Protein AF-A0A427B1C4-F1 (afdb_monomer_lite)

Organism: Ensete ventricosum (NCBI:txid4639)

pLDDT: mean 81.86, std 13.44, range [38.97, 95.19]

Secondary structure (DSSP, 8-state):
-----PPPPPPPPHHHHHHHHHHHHHSS-----EEEEEES-SSPPPPPTT-----S---SGGGSTT-HHHHTTSTT-SGGG--S--BTTTB-EEEEE-TT--------GGGPPEEEE--SSS-EEEEE--GGGHHHHHHHIIIIISTT-SS-SS----HHHHHHHHHHTT---EEEEE-TT-EEEE---

Radius of gyration: 20.41 Å; chains: 1; bounding box: 46×56×63 Å

InterPro domains:
  IPR003347 JmjC domain [PF02373] (94-144)
  IPR003347 JmjC domain [PS51184] (60-189)
  IPR003347 JmjC domain [SM00558] (60-182)

Foldseek 3Di:
DDDPDDPDPDDDDPVRLVVVLLVQLVDDDDDFDKDWLAFDDPADDDPDPPDDQPPPDDPACSSDCNNQQCVCLDDPHPSVPVPDDDEPRNGDGDMDGDRSDDDADDADVPQDKDKDAAADDAKDKDKAFDPVCVVVLVVLCCCQQVVNDDPDPDHRPRRSVSVVSCVVSVGDIDMDIGGHRDMDMDGHD

Structure (mmCIF, N/CA/C/O backbone):
data_AF-A0A427B1C4-F1
#
_entry.id   AF-A0A427B1C4-F1
#
loop_
_atom_site.group_PDB
_atom_site.id
_atom_site.type_symbol
_atom_site.label_atom_id
_atom_site.label_alt_id
_atom_site.label_comp_id
_atom_site.label_asym_id
_atom_site.label_entity_id
_atom_site.label_seq_id
_atom_site.pdbx_PDB_ins_code
_atom_site.Cartn_x
_atom_site.Cartn_y
_atom_site.Cartn_z
_atom_site.occupancy
_atom_site.B_iso_or_equiv
_atom_site.auth_seq_id
_atom_site.auth_comp_id
_atom_site.auth_asym_id
_atom_site.auth_atom_id
_atom_site.pdbx_PDB_model_num
ATOM 1 N N . LYS A 1 1 ? 14.234 -36.274 40.203 1.00 38.97 1 LYS A N 1
ATOM 2 C CA . LYS A 1 1 ? 13.737 -34.898 39.958 1.00 38.97 1 LYS A CA 1
ATOM 3 C C . LYS A 1 1 ? 13.744 -34.668 38.452 1.00 38.97 1 LYS A C 1
ATOM 5 O O . LYS A 1 1 ? 14.802 -34.398 37.907 1.00 38.97 1 LYS A O 1
ATOM 10 N N . ALA A 1 2 ? 12.612 -34.887 37.785 1.00 40.31 2 ALA A N 1
ATOM 11 C CA . ALA A 1 2 ? 12.455 -34.520 36.382 1.00 40.31 2 ALA A CA 1
ATOM 12 C C . ALA A 1 2 ? 12.174 -33.013 36.333 1.00 40.31 2 ALA A C 1
ATOM 14 O O . ALA A 1 2 ? 11.223 -32.545 36.954 1.00 40.31 2 ALA A O 1
ATOM 15 N N . SER A 1 3 ? 13.062 -32.264 35.688 1.00 46.28 3 SER A N 1
ATOM 16 C CA . SER A 1 3 ? 12.862 -30.849 35.391 1.00 46.28 3 SER A CA 1
ATOM 17 C C . SER A 1 3 ? 11.802 -30.749 34.296 1.00 46.28 3 SER A C 1
ATOM 19 O O . SER A 1 3 ? 12.032 -31.222 33.184 1.00 46.28 3 SER A O 1
ATOM 21 N N . SER A 1 4 ? 10.627 -30.198 34.607 1.00 50.34 4 SER A N 1
ATOM 22 C CA . SER A 1 4 ? 9.656 -29.822 33.583 1.00 50.34 4 SER A CA 1
ATOM 23 C C . SER A 1 4 ? 10.213 -28.610 32.839 1.00 50.34 4 SER A C 1
ATOM 25 O O . SER A 1 4 ? 10.243 -27.506 33.386 1.00 50.34 4 SER A O 1
ATOM 27 N N . ALA A 1 5 ? 10.674 -28.808 31.607 1.00 52.56 5 ALA A N 1
ATOM 28 C CA . ALA A 1 5 ? 10.918 -27.699 30.700 1.00 52.56 5 ALA A CA 1
ATOM 29 C C . ALA A 1 5 ? 9.583 -26.970 30.494 1.00 52.56 5 ALA A C 1
ATOM 31 O O . ALA A 1 5 ? 8.634 -27.552 29.969 1.00 52.56 5 ALA A O 1
ATOM 32 N N . ALA A 1 6 ? 9.486 -25.728 30.973 1.00 54.62 6 ALA A N 1
ATOM 33 C CA . ALA A 1 6 ? 8.361 -24.864 30.658 1.00 54.62 6 ALA A CA 1
ATOM 34 C C . ALA A 1 6 ? 8.306 -24.725 29.132 1.00 54.62 6 ALA A C 1
ATOM 36 O O . ALA A 1 6 ? 9.284 -24.298 28.515 1.00 54.62 6 ALA A O 1
ATOM 37 N N . ALA A 1 7 ? 7.199 -25.152 28.524 1.00 56.41 7 ALA A N 1
ATOM 38 C CA . ALA A 1 7 ? 6.963 -24.934 27.108 1.00 56.41 7 ALA A CA 1
ATOM 39 C C . ALA A 1 7 ? 7.075 -23.428 26.832 1.00 56.41 7 ALA A C 1
ATOM 41 O O . ALA A 1 7 ? 6.490 -22.623 27.561 1.00 56.41 7 ALA A O 1
ATOM 42 N N . ALA A 1 8 ? 7.854 -23.052 25.816 1.00 56.25 8 ALA A N 1
ATOM 43 C CA . ALA A 1 8 ? 7.872 -21.676 25.342 1.00 56.25 8 ALA A CA 1
ATOM 44 C C . ALA A 1 8 ? 6.422 -21.245 25.049 1.00 56.25 8 ALA A C 1
ATOM 46 O O . ALA A 1 8 ? 5.658 -22.058 24.516 1.00 56.25 8 ALA A O 1
ATOM 47 N N . PRO A 1 9 ? 6.012 -20.021 25.425 1.00 60.38 9 PRO A N 1
ATOM 48 C CA . PRO A 1 9 ? 4.659 -19.557 25.154 1.00 60.38 9 PRO A CA 1
ATOM 49 C C . PRO A 1 9 ? 4.380 -19.684 23.654 1.00 60.38 9 PRO A C 1
ATOM 51 O O . PRO A 1 9 ? 5.217 -19.312 22.828 1.00 60.38 9 PRO A O 1
ATOM 54 N N . ALA A 1 10 ? 3.229 -20.264 23.311 1.00 76.69 10 ALA A N 1
ATOM 55 C CA . ALA A 1 10 ? 2.818 -20.410 21.923 1.00 76.69 10 ALA A CA 1
ATOM 56 C C . ALA A 1 10 ? 2.777 -19.027 21.257 1.00 76.69 10 ALA A C 1
ATOM 58 O O . ALA A 1 10 ? 2.277 -18.065 21.843 1.00 76.69 10 ALA A O 1
ATOM 59 N N . ALA A 1 11 ? 3.333 -18.926 20.050 1.00 83.75 11 ALA A N 1
ATOM 60 C CA . ALA A 1 11 ? 3.254 -17.701 19.270 1.00 83.75 11 ALA A CA 1
ATOM 61 C C . ALA A 1 11 ? 1.781 -17.377 18.976 1.00 83.75 11 ALA A C 1
ATOM 63 O O . ALA A 1 11 ? 1.012 -18.270 18.617 1.00 83.75 11 ALA A O 1
ATOM 64 N N . LEU A 1 12 ? 1.402 -16.107 19.136 1.00 90.38 12 LEU A N 1
ATOM 65 C CA . LEU A 1 12 ? 0.047 -15.644 18.844 1.00 90.38 12 LEU A CA 1
ATOM 66 C C . LEU A 1 12 ? -0.267 -15.819 17.355 1.00 90.38 12 LEU A C 1
ATOM 68 O O . LEU A 1 12 ? 0.566 -15.540 16.490 1.00 90.38 12 LEU A O 1
ATOM 72 N N . SER A 1 13 ? -1.489 -16.246 17.058 1.00 92.62 13 SER A N 1
ATOM 73 C CA . SER A 1 13 ? -2.005 -16.319 15.696 1.00 92.62 13 SER A CA 1
ATOM 74 C C . SER A 1 13 ? -2.233 -14.918 15.102 1.00 92.62 13 SER A C 1
ATOM 76 O O . SER A 1 13 ? -2.454 -13.951 15.838 1.00 92.62 13 SER A O 1
ATOM 78 N N . PRO A 1 14 ? -2.258 -14.780 13.763 1.00 90.88 14 PRO A N 1
ATOM 79 C CA . PRO A 1 14 ? -2.530 -13.496 13.112 1.00 90.88 14 PRO A CA 1
ATOM 80 C C . PRO A 1 14 ? -3.861 -12.851 13.531 1.00 90.88 14 PRO A C 1
ATOM 82 O O . PRO A 1 14 ? -3.941 -11.632 13.645 1.00 90.88 14 PRO A O 1
ATOM 85 N N . LEU A 1 15 ? -4.893 -13.663 13.789 1.00 91.56 15 LEU A N 1
ATOM 86 C CA . LEU A 1 15 ? -6.203 -13.183 14.238 1.00 91.56 15 LEU A CA 1
ATOM 87 C C . LEU A 1 15 ? -6.170 -12.694 15.696 1.00 91.56 15 LEU A C 1
ATOM 89 O O . LEU A 1 15 ? -6.825 -11.710 16.039 1.00 91.56 15 LEU A O 1
ATOM 93 N N . GLU A 1 16 ? -5.388 -13.345 16.562 1.00 94.00 16 GLU A N 1
ATOM 94 C CA . GLU A 1 16 ? -5.175 -12.875 17.937 1.00 94.00 16 GLU A CA 1
ATOM 95 C C . GLU A 1 16 ? -4.411 -11.548 17.952 1.00 94.00 16 GLU A C 1
ATOM 97 O O . GLU A 1 16 ? -4.798 -10.634 18.677 1.00 94.00 16 GLU A O 1
ATOM 102 N N . ILE A 1 17 ? -3.381 -11.405 17.112 1.00 93.00 17 ILE A N 1
ATOM 103 C CA . ILE A 1 17 ? -2.625 -10.151 16.969 1.00 93.00 17 ILE A CA 1
ATOM 104 C C . ILE A 1 17 ? -3.530 -9.015 16.478 1.00 93.00 17 ILE A C 1
ATOM 106 O O . ILE A 1 17 ? -3.497 -7.921 17.033 1.00 93.00 17 ILE A O 1
ATOM 110 N N . GLU A 1 18 ? -4.369 -9.267 15.476 1.00 92.00 18 GLU A N 1
ATOM 111 C CA . GLU A 1 18 ? -5.358 -8.304 14.976 1.00 92.00 18 GLU A CA 1
ATOM 112 C C . GLU A 1 18 ? -6.390 -7.922 16.045 1.00 92.00 18 GLU A C 1
ATOM 114 O O . GLU A 1 18 ? -6.725 -6.750 16.202 1.00 92.00 18 GLU A O 1
ATOM 119 N N . THR A 1 19 ? -6.854 -8.892 16.836 1.00 91.31 19 THR A N 1
ATOM 120 C CA . THR A 1 19 ? -7.759 -8.627 17.963 1.00 91.31 19 THR A CA 1
ATOM 121 C C . THR A 1 19 ? -7.091 -7.727 19.003 1.00 91.31 19 THR A C 1
ATOM 123 O O . THR A 1 19 ? -7.726 -6.816 19.534 1.00 91.31 19 THR A O 1
ATOM 126 N N . LEU A 1 20 ? -5.808 -7.958 19.296 1.00 91.75 20 LEU A N 1
ATOM 127 C CA . LEU A 1 20 ? -5.031 -7.101 20.191 1.00 91.75 20 LEU A CA 1
ATOM 128 C C . LEU A 1 20 ? -4.828 -5.703 19.605 1.00 91.75 20 LEU A C 1
ATOM 130 O O . LEU A 1 20 ? -4.950 -4.740 20.353 1.00 91.75 20 LEU A O 1
ATOM 134 N N . PHE A 1 21 ? -4.582 -5.588 18.297 1.00 90.56 21 PHE A N 1
ATOM 135 C CA . PHE A 1 21 ? -4.472 -4.300 17.611 1.00 90.56 21 PHE A CA 1
ATOM 136 C C . PHE A 1 21 ? -5.750 -3.477 17.784 1.00 90.56 21 PHE A C 1
ATOM 138 O O . PHE A 1 21 ? -5.687 -2.361 18.288 1.00 90.56 21 PHE A O 1
ATOM 145 N N . TRP A 1 22 ? -6.917 -4.041 17.455 1.00 88.06 22 TRP A N 1
ATOM 146 C CA . TRP A 1 22 ? -8.184 -3.312 17.555 1.00 88.06 22 TRP A CA 1
ATOM 147 C C . TRP A 1 22 ? -8.547 -2.927 18.990 1.00 88.06 22 TRP A C 1
ATOM 149 O O . TRP A 1 22 ? -9.088 -1.847 19.215 1.00 88.06 22 TRP A O 1
ATOM 159 N N . ARG A 1 23 ? -8.210 -3.773 19.973 1.00 87.81 23 ARG A N 1
ATOM 160 C CA . ARG A 1 23 ? -8.366 -3.434 21.396 1.00 87.81 23 ARG A CA 1
ATOM 161 C C . ARG A 1 23 ? -7.441 -2.293 21.802 1.00 87.81 23 ARG A C 1
ATOM 163 O O . ARG A 1 23 ? -7.908 -1.300 22.343 1.00 87.81 23 ARG A O 1
ATOM 170 N N . ALA A 1 24 ? -6.154 -2.407 21.485 1.00 86.81 24 ALA A N 1
ATOM 171 C CA . ALA A 1 24 ? -5.160 -1.398 21.829 1.00 86.81 24 ALA A CA 1
ATOM 172 C C . ALA A 1 24 ? -5.462 -0.046 21.168 1.00 86.81 24 ALA A C 1
ATOM 174 O O . ALA A 1 24 ? -5.248 0.995 21.779 1.00 86.81 24 ALA A O 1
ATOM 175 N N . ALA A 1 25 ? -5.996 -0.059 19.946 1.00 82.12 25 ALA A N 1
ATOM 176 C CA . ALA A 1 25 ? -6.371 1.146 19.223 1.00 82.12 25 ALA A CA 1
ATOM 177 C C . ALA A 1 25 ? -7.613 1.842 19.827 1.00 82.12 25 ALA A C 1
ATOM 179 O O . ALA A 1 25 ? -7.747 3.058 19.705 1.00 82.12 25 ALA A O 1
ATOM 180 N N . ALA A 1 26 ? -8.505 1.096 20.488 1.00 80.19 26 ALA A N 1
ATOM 181 C CA . ALA A 1 26 ? -9.643 1.645 21.234 1.00 80.19 26 ALA A CA 1
ATOM 182 C C . ALA A 1 26 ? -9.282 2.091 22.668 1.00 80.19 26 ALA A C 1
ATOM 184 O O . ALA A 1 26 ? -9.995 2.905 23.256 1.00 80.19 26 ALA A O 1
ATOM 185 N N . ASP A 1 27 ? -8.199 1.546 23.225 1.00 79.12 27 ASP A N 1
ATOM 186 C CA . ASP A 1 27 ? -7.699 1.841 24.567 1.00 79.12 27 ASP A CA 1
ATOM 187 C C . ASP A 1 27 ? -6.786 3.093 24.584 1.00 79.12 27 ASP A C 1
ATOM 189 O O . ASP A 1 27 ? -6.833 3.962 23.714 1.00 79.12 27 ASP A O 1
ATOM 193 N N . LYS A 1 28 ? -5.975 3.253 25.640 1.00 75.00 28 LYS A N 1
ATOM 194 C CA . LYS A 1 28 ? -5.086 4.411 25.824 1.00 75.00 28 LYS A CA 1
ATOM 195 C C . LYS A 1 28 ? -4.049 4.522 24.694 1.00 75.00 28 LYS A C 1
ATOM 197 O O . LYS A 1 28 ? -3.496 3.500 24.290 1.00 75.00 28 LYS A O 1
ATOM 202 N N . PRO A 1 29 ? -3.687 5.751 24.276 1.00 77.81 29 PRO A N 1
ATOM 203 C CA . PRO A 1 29 ? -2.676 5.953 23.248 1.00 77.81 29 PRO A CA 1
ATOM 204 C C . PRO A 1 29 ? -1.322 5.395 23.692 1.00 77.81 29 PRO A C 1
ATOM 206 O O . PRO A 1 29 ? -0.878 5.612 24.823 1.00 77.81 29 PRO A O 1
ATOM 209 N N . PHE A 1 30 ? -0.661 4.699 22.775 1.00 83.56 30 PHE A N 1
ATOM 210 C CA . PHE A 1 30 ? 0.706 4.217 22.912 1.00 83.56 30 PHE A CA 1
ATOM 211 C C . PHE A 1 30 ? 1.504 4.614 21.669 1.00 83.56 30 PHE A C 1
ATOM 213 O O . PHE A 1 30 ? 0.941 4.799 20.589 1.00 83.56 30 PHE A O 1
ATOM 220 N N . SER A 1 31 ? 2.814 4.779 21.831 1.00 87.75 31 SER A N 1
ATOM 221 C CA . SER A 1 31 ? 3.689 5.191 20.735 1.00 87.75 31 SER A CA 1
ATOM 222 C C . SER A 1 31 ? 4.152 3.986 19.928 1.00 87.75 31 SER A C 1
ATOM 224 O O . SER A 1 31 ? 4.554 2.966 20.490 1.00 87.75 31 SER A O 1
ATOM 226 N N . ILE A 1 32 ? 4.129 4.139 18.610 1.00 91.19 32 ILE A N 1
ATOM 227 C CA . ILE A 1 32 ? 4.647 3.180 17.640 1.00 91.19 32 ILE A CA 1
ATOM 228 C C . ILE A 1 32 ? 5.571 3.944 16.701 1.00 91.19 32 ILE A C 1
ATOM 230 O O . ILE A 1 32 ? 5.274 5.078 16.326 1.00 91.19 32 ILE A O 1
ATOM 234 N N . GLU A 1 33 ? 6.666 3.314 16.298 1.00 93.62 33 GLU A N 1
ATOM 235 C CA . GLU A 1 33 ? 7.545 3.844 15.263 1.00 93.62 33 GLU A CA 1
ATOM 236 C C . GLU A 1 33 ? 7.225 3.180 13.921 1.00 93.62 33 GLU A C 1
ATOM 238 O O . GLU A 1 33 ? 6.975 1.975 13.826 1.00 93.62 33 GLU A O 1
ATOM 243 N N . TYR A 1 34 ? 7.195 3.986 12.868 1.00 94.12 34 TYR A N 1
ATOM 244 C CA . TYR A 1 34 ? 6.937 3.543 11.508 1.00 94.12 34 TYR A CA 1
ATOM 245 C C . TYR A 1 34 ? 7.709 4.447 10.554 1.00 94.12 34 TYR A C 1
ATOM 247 O O . TYR A 1 34 ? 7.638 5.668 10.669 1.00 94.12 34 TYR A O 1
ATOM 255 N N . ALA A 1 35 ? 8.467 3.846 9.639 1.00 94.56 35 ALA A N 1
ATOM 256 C CA . ALA A 1 35 ? 9.161 4.563 8.581 1.00 94.56 35 ALA A CA 1
ATOM 257 C C . ALA A 1 35 ? 8.478 4.254 7.247 1.00 94.56 35 ALA A C 1
ATOM 259 O O . ALA A 1 35 ? 8.567 3.130 6.742 1.00 94.56 35 ALA A O 1
ATOM 260 N N . ASN A 1 36 ? 7.794 5.253 6.697 1.00 93.38 36 ASN A N 1
ATOM 261 C CA . ASN A 1 36 ? 7.129 5.209 5.400 1.00 93.38 36 ASN A CA 1
ATOM 262 C C . ASN A 1 36 ? 7.864 6.034 4.345 1.00 93.38 36 ASN A C 1
ATOM 264 O O . ASN A 1 36 ? 8.660 6.911 4.668 1.00 93.38 36 ASN A O 1
ATOM 268 N N . ASP A 1 37 ? 7.570 5.725 3.081 1.00 92.75 37 ASP A N 1
ATOM 269 C CA . ASP A 1 37 ? 7.972 6.499 1.901 1.00 92.75 37 ASP A CA 1
ATOM 270 C C . ASP A 1 37 ? 9.485 6.717 1.786 1.00 92.75 37 ASP A C 1
ATOM 272 O O . ASP A 1 37 ? 9.974 7.719 1.261 1.00 92.75 37 ASP A O 1
ATOM 276 N N . MET A 1 38 ? 10.257 5.738 2.265 1.00 94.25 38 MET A N 1
ATOM 277 C CA . MET A 1 38 ? 11.708 5.785 2.174 1.00 94.25 38 MET A CA 1
ATOM 278 C C . MET A 1 38 ? 12.123 5.481 0.729 1.00 94.25 38 MET A C 1
ATOM 280 O O . MET A 1 38 ? 11.850 4.378 0.242 1.00 94.25 38 MET A O 1
ATOM 284 N N . PRO A 1 39 ? 12.804 6.401 0.023 1.00 91.19 39 PRO A N 1
ATOM 285 C CA . PRO A 1 39 ? 13.236 6.148 -1.343 1.00 91.19 39 PRO A CA 1
ATOM 286 C C . PRO A 1 39 ? 14.279 5.026 -1.366 1.00 91.19 39 PRO A C 1
ATOM 288 O O . PRO A 1 39 ? 15.237 5.027 -0.590 1.00 91.19 39 PRO A O 1
ATOM 291 N N . GLY A 1 40 ? 14.115 4.068 -2.277 1.00 90.44 40 GLY A N 1
ATOM 292 C CA . GLY A 1 40 ? 15.044 2.951 -2.424 1.00 90.44 40 GLY A CA 1
ATOM 293 C C . GLY A 1 40 ? 14.343 1.629 -2.703 1.00 90.44 40 GLY A C 1
ATOM 294 O O . GLY A 1 40 ? 13.146 1.563 -2.947 1.00 90.44 40 GLY A O 1
ATOM 295 N N . SER A 1 41 ? 15.100 0.534 -2.693 1.00 91.25 41 SER A N 1
ATOM 296 C CA . SER A 1 41 ? 14.531 -0.794 -2.921 1.00 91.25 41 SER A CA 1
ATOM 297 C C . SER A 1 41 ? 15.313 -1.875 -2.196 1.00 91.25 41 SER A C 1
ATOM 299 O O . SER A 1 41 ? 16.542 -1.903 -2.289 1.00 91.25 41 SER A O 1
ATOM 301 N N . GLY A 1 42 ? 14.594 -2.813 -1.576 1.00 89.19 42 GLY A N 1
ATOM 302 C CA . GLY A 1 42 ? 15.160 -4.063 -1.065 1.00 89.19 42 GLY A CA 1
ATOM 303 C C . GLY A 1 42 ? 15.504 -5.079 -2.161 1.00 89.19 42 GLY A C 1
ATOM 304 O O . GLY A 1 42 ? 16.166 -6.075 -1.888 1.00 89.19 42 GLY A O 1
ATOM 305 N N . PHE A 1 43 ? 15.092 -4.842 -3.411 1.00 89.50 43 PHE A N 1
ATOM 306 C CA . PHE A 1 43 ? 15.438 -5.707 -4.537 1.00 89.50 43 PHE A CA 1
ATOM 307 C C . PHE A 1 43 ? 16.837 -5.422 -5.075 1.00 89.50 43 PHE A C 1
ATOM 309 O O . PHE A 1 43 ? 17.299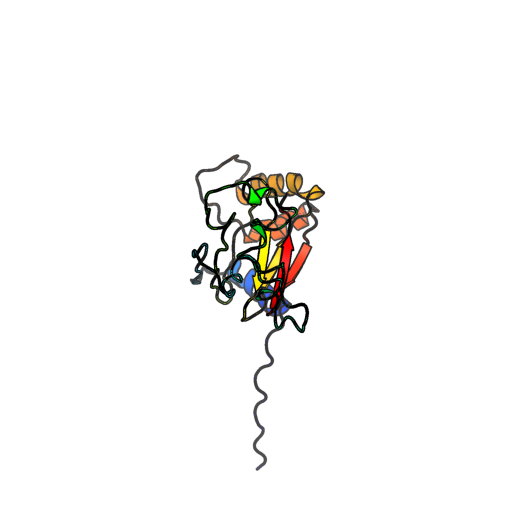 -4.276 -5.069 1.00 89.50 43 PHE A O 1
ATOM 316 N N . ALA A 1 44 ? 17.480 -6.452 -5.626 1.00 86.00 44 ALA A N 1
ATOM 317 C CA . ALA A 1 44 ? 18.718 -6.296 -6.376 1.00 86.00 44 ALA A CA 1
ATOM 318 C C . ALA A 1 44 ? 18.510 -5.391 -7.612 1.00 86.00 44 ALA A C 1
ATOM 320 O O . ALA A 1 44 ? 17.416 -5.390 -8.194 1.00 86.00 44 ALA A O 1
ATOM 321 N N . PRO A 1 45 ? 19.534 -4.619 -8.031 1.00 84.94 45 PRO A N 1
ATOM 322 C CA . PRO A 1 45 ? 19.483 -3.839 -9.263 1.00 84.94 45 PRO A CA 1
ATOM 323 C C . PRO A 1 45 ? 19.147 -4.703 -10.480 1.00 84.94 45 PRO A C 1
ATOM 325 O O . PRO A 1 45 ? 19.539 -5.869 -10.557 1.00 84.94 45 PRO A O 1
ATOM 328 N N . LEU A 1 46 ? 18.449 -4.111 -11.450 1.00 81.50 46 LEU A N 1
ATOM 329 C CA . LEU A 1 46 ? 18.116 -4.808 -12.688 1.00 81.50 46 LEU A CA 1
ATOM 330 C C . LEU A 1 46 ? 19.392 -5.194 -13.457 1.00 81.50 46 LEU A C 1
ATOM 332 O O . LEU A 1 46 ? 20.376 -4.446 -13.434 1.00 81.50 46 LEU A O 1
ATOM 336 N N . PRO A 1 47 ? 19.383 -6.325 -14.185 1.00 73.94 47 PRO A N 1
ATOM 337 C CA . PRO A 1 47 ? 20.462 -6.657 -15.104 1.00 73.94 47 PRO A CA 1
ATOM 338 C C . PRO A 1 47 ? 20.670 -5.538 -16.133 1.00 73.94 47 PRO A C 1
ATOM 340 O O . PRO A 1 47 ? 19.709 -4.928 -16.602 1.00 73.94 47 PRO A O 1
ATOM 343 N N . ALA A 1 48 ? 21.925 -5.302 -16.529 1.00 68.12 48 ALA A N 1
ATOM 344 C CA . ALA A 1 48 ? 22.235 -4.380 -17.619 1.00 68.12 48 ALA A CA 1
ATOM 345 C C . ALA A 1 48 ? 21.443 -4.747 -18.889 1.00 68.12 48 ALA A C 1
ATOM 347 O O . ALA A 1 48 ? 21.252 -5.933 -19.193 1.00 68.12 48 ALA A O 1
ATOM 348 N N . ALA A 1 49 ? 20.992 -3.720 -19.617 1.00 59.78 49 ALA A N 1
ATOM 349 C CA . ALA A 1 49 ? 20.165 -3.861 -20.810 1.00 59.78 49 ALA A CA 1
ATOM 350 C C . ALA A 1 49 ? 20.744 -4.920 -21.768 1.00 59.78 49 ALA A C 1
ATOM 352 O O . ALA A 1 49 ? 21.893 -4.821 -22.194 1.00 59.78 49 ALA A O 1
ATOM 353 N N . GLY A 1 50 ? 19.950 -5.950 -22.079 1.00 54.78 50 GLY A N 1
ATOM 354 C CA . GLY A 1 50 ? 20.330 -7.042 -22.984 1.00 54.78 50 GLY A CA 1
ATOM 355 C C . GLY A 1 50 ? 20.539 -8.407 -22.321 1.00 54.78 50 GLY A C 1
ATOM 356 O O . GLY A 1 50 ? 20.539 -9.415 -23.025 1.00 54.78 50 GLY A O 1
ATOM 357 N N . ARG A 1 51 ? 20.639 -8.496 -20.986 1.00 54.38 51 ARG A N 1
ATOM 358 C CA . ARG A 1 51 ? 20.550 -9.794 -20.296 1.00 54.38 51 ARG A CA 1
ATOM 359 C C . ARG A 1 51 ? 19.086 -10.172 -20.074 1.00 54.38 51 ARG A C 1
ATOM 361 O O . ARG A 1 51 ? 18.391 -9.539 -19.288 1.00 54.38 51 ARG A O 1
ATOM 368 N N . ARG A 1 52 ? 18.621 -11.210 -20.781 1.00 57.09 52 ARG A N 1
ATOM 369 C CA . ARG A 1 52 ? 17.332 -11.867 -20.509 1.00 57.09 52 ARG A CA 1
ATOM 370 C C . ARG A 1 52 ? 17.343 -12.364 -19.059 1.00 57.09 52 ARG A C 1
ATOM 372 O O . ARG A 1 52 ? 18.370 -12.875 -18.607 1.00 57.09 52 ARG A O 1
ATOM 379 N N . TRP A 1 53 ? 16.223 -12.216 -18.349 1.00 58.66 53 TRP A N 1
ATOM 380 C CA . TRP A 1 53 ? 16.010 -12.907 -17.075 1.00 58.66 53 TRP A CA 1
ATOM 381 C C . TRP A 1 53 ? 16.338 -14.390 -17.281 1.00 58.66 53 TRP A C 1
ATOM 383 O O . TRP A 1 53 ? 15.830 -14.999 -18.226 1.00 58.66 53 TRP A O 1
ATOM 393 N N . ARG A 1 54 ? 17.256 -14.947 -16.483 1.00 55.06 54 ARG A N 1
ATOM 394 C CA . ARG A 1 54 ? 17.583 -16.372 -16.593 1.00 55.06 54 ARG A CA 1
ATOM 395 C C . ARG A 1 54 ? 16.339 -17.148 -16.165 1.00 55.06 54 ARG A C 1
ATOM 397 O O . ARG A 1 54 ? 15.917 -17.041 -15.026 1.00 55.06 54 ARG A O 1
ATOM 404 N N . GLU A 1 55 ? 15.739 -17.880 -17.100 1.00 55.09 55 GLU A N 1
ATOM 405 C CA . GLU A 1 55 ? 14.604 -18.785 -16.838 1.00 55.09 55 GLU A CA 1
ATOM 406 C C . GLU A 1 55 ? 15.011 -19.962 -15.936 1.00 55.09 55 GLU A C 1
ATOM 408 O O . GLU A 1 55 ? 14.171 -20.595 -15.302 1.00 55.09 55 GLU A O 1
ATOM 413 N N . GLU A 1 56 ? 16.312 -20.234 -15.849 1.00 53.91 56 GLU A N 1
ATOM 414 C CA . GLU A 1 56 ? 16.905 -21.273 -15.018 1.00 53.91 56 GLU A CA 1
ATOM 415 C C . GLU A 1 56 ? 16.936 -20.817 -13.549 1.00 53.91 56 GLU A C 1
ATOM 417 O O . GLU A 1 56 ? 17.873 -20.158 -13.106 1.00 53.91 56 GLU A O 1
ATOM 422 N N . ALA A 1 57 ? 15.869 -21.186 -12.832 1.00 55.62 57 ALA A N 1
ATOM 423 C CA . ALA A 1 57 ? 15.671 -21.099 -11.383 1.00 55.62 57 ALA A CA 1
ATOM 424 C C . ALA A 1 57 ? 15.794 -19.688 -10.780 1.00 55.62 57 ALA A C 1
ATOM 426 O O . ALA A 1 57 ? 16.774 -19.350 -10.121 1.00 55.62 57 ALA A O 1
ATOM 427 N N . LEU A 1 58 ? 14.736 -18.893 -10.952 1.00 66.94 58 LEU A N 1
ATOM 428 C CA . LEU A 1 58 ? 14.520 -17.658 -10.197 1.00 66.94 58 LEU A CA 1
ATOM 429 C C . LEU A 1 58 ? 14.487 -17.972 -8.696 1.00 66.94 58 LEU A C 1
ATOM 431 O O . LEU A 1 58 ? 13.579 -18.668 -8.242 1.00 66.94 58 LEU A O 1
ATOM 435 N N . ALA A 1 59 ? 15.457 -17.473 -7.929 1.00 68.69 59 ALA A N 1
ATOM 436 C CA . ALA A 1 59 ? 15.519 -17.755 -6.494 1.00 68.69 59 ALA A CA 1
ATOM 437 C C . ALA A 1 59 ? 14.443 -16.995 -5.697 1.00 68.69 59 ALA A C 1
ATOM 439 O O . ALA A 1 59 ? 14.033 -17.440 -4.629 1.00 68.69 59 ALA A O 1
ATOM 440 N N . ASN A 1 60 ? 13.993 -15.843 -6.207 1.00 76.50 60 ASN A N 1
ATOM 441 C CA . ASN A 1 60 ? 12.937 -15.019 -5.619 1.00 76.50 60 ASN A CA 1
ATOM 442 C C . ASN A 1 60 ? 12.299 -14.089 -6.670 1.00 76.50 60 ASN A C 1
ATOM 444 O O . ASN A 1 60 ? 12.775 -13.967 -7.803 1.00 76.50 60 ASN A O 1
ATOM 448 N N . VAL A 1 61 ? 11.234 -13.384 -6.272 1.00 81.94 61 VAL A N 1
ATOM 449 C CA . VAL A 1 61 ? 10.484 -12.424 -7.110 1.00 81.94 61 VAL A CA 1
ATOM 450 C C . VAL A 1 61 ? 11.387 -11.326 -7.694 1.00 81.94 61 VAL A C 1
ATOM 452 O O . VAL A 1 61 ? 11.149 -10.851 -8.807 1.00 81.94 61 VAL A O 1
ATOM 455 N N . GLY A 1 62 ? 12.465 -10.969 -6.995 1.00 81.38 62 GLY A N 1
ATOM 456 C CA . GLY A 1 62 ? 13.448 -9.969 -7.407 1.00 81.38 62 GLY A CA 1
ATOM 457 C C . GLY A 1 62 ? 14.289 -10.334 -8.620 1.00 81.38 62 GLY A C 1
ATOM 458 O O . GLY A 1 62 ? 14.817 -9.446 -9.287 1.00 81.38 62 GLY A O 1
ATOM 459 N N . GLU A 1 63 ? 14.400 -11.615 -8.943 1.00 78.62 63 GLU A N 1
ATOM 460 C CA . GLU A 1 63 ? 15.104 -12.081 -10.139 1.00 78.62 63 GLU A CA 1
ATOM 461 C C . GLU A 1 63 ? 14.160 -12.267 -11.331 1.00 78.62 63 GLU A C 1
ATOM 463 O O . GLU A 1 63 ? 14.566 -12.750 -12.383 1.00 78.62 63 GLU A O 1
ATOM 468 N N . SER A 1 64 ? 12.894 -11.880 -11.185 1.00 81.69 64 SER A N 1
ATOM 469 C CA . SER A 1 64 ? 11.854 -12.073 -12.189 1.00 81.69 64 SER A CA 1
ATOM 470 C C . SER A 1 64 ? 11.410 -10.754 -12.829 1.00 81.69 64 SER A C 1
ATOM 472 O O . SER A 1 64 ? 11.787 -9.661 -12.404 1.00 81.69 64 SER A O 1
ATOM 474 N N . ALA A 1 65 ? 10.505 -10.843 -13.809 1.00 81.94 65 ALA A N 1
ATOM 475 C CA . ALA A 1 65 ? 9.817 -9.676 -14.369 1.00 81.94 65 ALA A CA 1
ATOM 476 C C . ALA A 1 65 ? 9.023 -8.856 -13.325 1.00 81.94 65 ALA A C 1
ATOM 478 O O . ALA A 1 65 ? 8.664 -7.713 -13.603 1.00 81.94 65 ALA A O 1
ATOM 479 N N . TRP A 1 66 ? 8.777 -9.421 -12.139 1.00 85.62 66 TRP A N 1
ATOM 480 C CA . TRP A 1 66 ? 8.119 -8.775 -11.002 1.00 85.62 66 TRP A CA 1
ATOM 481 C C . TRP A 1 66 ? 9.076 -8.013 -10.077 1.00 85.62 66 TRP A C 1
ATOM 483 O O . TRP A 1 66 ? 8.639 -7.495 -9.051 1.00 85.62 66 TRP A O 1
ATOM 493 N N . ASN A 1 67 ? 10.366 -7.891 -10.418 1.00 89.06 67 ASN A N 1
ATOM 494 C CA . ASN A 1 67 ? 11.260 -6.983 -9.704 1.00 89.06 67 ASN A CA 1
ATOM 495 C C . ASN A 1 67 ? 10.684 -5.558 -9.746 1.00 89.06 67 ASN A C 1
ATOM 497 O O . ASN A 1 67 ? 10.536 -4.955 -10.815 1.00 89.06 67 ASN A O 1
ATOM 501 N N . MET A 1 68 ? 10.397 -5.002 -8.570 1.00 89.00 68 MET A N 1
ATOM 502 C CA . MET A 1 68 ? 9.723 -3.709 -8.438 1.00 89.00 68 MET A CA 1
ATOM 503 C C . MET A 1 68 ? 10.507 -2.534 -9.014 1.00 89.00 68 MET A C 1
ATOM 505 O O . MET A 1 68 ? 9.913 -1.525 -9.378 1.00 89.00 68 MET A O 1
ATOM 509 N N . ARG A 1 69 ? 11.829 -2.664 -9.172 1.00 89.12 69 ARG A N 1
ATOM 510 C CA . ARG A 1 69 ? 12.645 -1.652 -9.857 1.00 89.12 69 ARG A CA 1
ATOM 511 C C . ARG A 1 69 ? 12.338 -1.562 -11.354 1.00 89.12 69 ARG A C 1
ATOM 513 O O . ARG A 1 69 ? 12.647 -0.551 -11.970 1.00 89.12 69 ARG A O 1
ATOM 520 N N . GLY A 1 70 ? 11.795 -2.623 -11.956 1.00 87.12 70 GLY A N 1
ATOM 521 C CA . GLY A 1 70 ? 11.562 -2.722 -13.401 1.00 87.12 70 GLY A CA 1
ATOM 522 C C . GLY A 1 70 ? 10.100 -2.848 -13.814 1.00 87.12 70 GLY A C 1
ATOM 523 O O . GLY A 1 70 ? 9.779 -2.565 -14.969 1.00 87.12 70 GLY A O 1
ATOM 524 N N . VAL A 1 71 ? 9.209 -3.244 -12.901 1.00 89.12 71 VAL A N 1
ATOM 525 C CA . VAL A 1 71 ? 7.801 -3.531 -13.222 1.00 89.12 71 VAL A CA 1
ATOM 526 C C . VAL A 1 71 ? 7.067 -2.314 -13.802 1.00 89.12 71 VAL A C 1
ATOM 528 O O . VAL A 1 71 ? 6.331 -2.446 -14.781 1.00 89.12 71 VAL A O 1
ATOM 531 N N . SER A 1 72 ? 7.360 -1.107 -13.305 1.00 89.44 72 SER A N 1
ATOM 532 C CA . SER A 1 72 ? 6.801 0.154 -13.819 1.00 89.44 72 SER A CA 1
ATOM 533 C C . SER A 1 72 ? 7.178 0.406 -15.287 1.00 89.44 72 SER A C 1
ATOM 535 O O . SER A 1 72 ? 6.447 1.072 -16.021 1.00 89.44 72 SER A O 1
ATOM 537 N N . ARG A 1 73 ? 8.289 -0.171 -15.759 1.00 88.88 73 ARG A N 1
ATOM 538 C CA . ARG A 1 73 ? 8.819 -0.038 -17.126 1.00 88.88 73 ARG A CA 1
ATOM 539 C C . ARG A 1 73 ? 8.542 -1.256 -18.005 1.00 88.88 73 ARG A C 1
ATOM 541 O O . ARG A 1 73 ? 8.930 -1.266 -19.175 1.00 88.88 73 ARG A O 1
ATOM 548 N N . ALA A 1 74 ? 7.865 -2.269 -17.471 1.00 87.88 74 ALA A N 1
ATOM 549 C CA . ALA A 1 74 ? 7.591 -3.506 -18.180 1.00 87.88 74 ALA A CA 1
ATOM 550 C C . ALA A 1 74 ? 6.704 -3.291 -19.418 1.00 87.88 74 ALA A C 1
ATOM 552 O O . ALA A 1 74 ? 5.937 -2.326 -19.541 1.00 87.88 74 ALA A O 1
ATOM 553 N N . LYS A 1 75 ? 6.781 -4.244 -20.355 1.00 86.00 75 LYS A N 1
ATOM 554 C CA . LYS A 1 75 ? 5.940 -4.245 -21.552 1.00 86.00 75 LYS A CA 1
ATOM 555 C C . LYS A 1 75 ? 4.477 -4.480 -21.156 1.00 86.00 75 LYS A C 1
ATOM 557 O O . LYS A 1 75 ? 4.053 -5.603 -20.958 1.00 86.00 75 LYS A O 1
ATOM 562 N N . GLY A 1 76 ? 3.718 -3.399 -21.074 1.00 86.62 76 GLY A N 1
ATOM 563 C CA . GLY A 1 76 ? 2.300 -3.355 -20.707 1.00 86.62 76 GLY A CA 1
ATOM 564 C C . GLY A 1 76 ? 1.979 -2.098 -19.899 1.00 86.62 76 GLY A C 1
ATOM 565 O O . GLY A 1 76 ? 0.908 -1.529 -20.052 1.00 86.62 76 GLY A O 1
ATOM 566 N N . SER A 1 77 ? 2.960 -1.590 -19.149 1.00 89.38 77 SER A N 1
ATOM 567 C CA . SER A 1 77 ? 2.811 -0.392 -18.325 1.00 89.38 77 SER A CA 1
ATOM 568 C C . SER A 1 77 ? 2.772 0.891 -19.162 1.00 89.38 77 SER A C 1
ATOM 570 O O . SER A 1 77 ? 3.570 1.058 -20.094 1.00 89.38 77 SER A O 1
ATOM 572 N N . LEU A 1 78 ? 1.868 1.812 -18.818 1.00 91.06 78 LEU A N 1
ATOM 573 C CA . LEU A 1 78 ? 1.839 3.177 -19.363 1.00 91.06 78 LEU A CA 1
ATOM 574 C C . LEU A 1 78 ? 2.974 4.037 -18.792 1.00 91.06 78 LEU A C 1
ATOM 576 O O . LEU A 1 78 ? 3.499 4.909 -19.485 1.00 91.06 78 LEU A O 1
ATOM 580 N N . LEU A 1 79 ? 3.433 3.724 -17.576 1.00 91.88 79 LEU A N 1
ATOM 581 C CA . LEU A 1 79 ? 4.494 4.462 -16.889 1.00 91.88 79 LEU A CA 1
ATOM 582 C C . LEU A 1 79 ? 5.843 4.346 -17.606 1.00 91.88 79 LEU A C 1
ATOM 584 O O . LEU A 1 79 ? 6.717 5.183 -17.409 1.00 91.88 79 LEU A O 1
ATOM 588 N N . ARG A 1 80 ? 6.014 3.372 -18.514 1.00 90.19 80 ARG A N 1
ATOM 589 C CA . ARG A 1 80 ? 7.251 3.221 -19.297 1.00 90.19 80 ARG A CA 1
ATOM 590 C C . ARG A 1 80 ? 7.631 4.484 -20.079 1.00 90.19 80 ARG A C 1
ATOM 592 O O . ARG A 1 80 ? 8.812 4.674 -20.345 1.00 90.19 80 ARG A O 1
ATOM 599 N N . PHE A 1 81 ? 6.653 5.312 -20.453 1.00 91.12 81 PHE A N 1
ATOM 600 C CA . PHE A 1 81 ? 6.864 6.521 -21.254 1.00 91.12 81 PHE A CA 1
ATOM 601 C C . PHE A 1 81 ? 7.227 7.757 -20.415 1.00 91.12 81 PHE A C 1
ATOM 603 O O . PHE A 1 81 ? 7.664 8.760 -20.976 1.00 91.12 81 PHE A O 1
ATOM 610 N N . MET A 1 82 ? 7.094 7.693 -19.087 1.00 90.56 82 MET A N 1
ATOM 611 C CA . MET A 1 82 ? 7.440 8.798 -18.187 1.00 90.56 82 MET A CA 1
ATOM 612 C C . MET A 1 82 ? 8.954 8.871 -18.004 1.00 90.56 82 MET A C 1
ATOM 614 O O . MET A 1 82 ? 9.531 7.994 -17.385 1.00 90.56 82 MET A O 1
ATOM 618 N N . LYS A 1 83 ? 9.649 9.869 -18.541 1.00 87.56 83 LYS A N 1
ATOM 619 C CA . LYS A 1 83 ? 11.128 9.868 -18.508 1.00 87.56 83 LYS A CA 1
ATOM 620 C C . LYS A 1 83 ? 11.718 10.070 -17.111 1.00 87.56 83 LYS A C 1
ATOM 622 O O . LYS A 1 83 ? 12.837 9.639 -16.865 1.00 87.56 83 LYS A O 1
ATOM 627 N N . GLU A 1 84 ? 10.970 10.724 -16.235 1.00 90.06 84 GLU A N 1
ATOM 628 C CA . GLU A 1 84 ? 11.401 11.064 -14.884 1.00 90.06 84 GLU A CA 1
ATOM 629 C C . GLU A 1 84 ? 11.233 9.877 -13.932 1.00 90.06 84 GLU A C 1
ATOM 631 O O . GLU A 1 84 ? 10.321 9.057 -14.088 1.00 90.06 84 GLU A O 1
ATOM 636 N N . GLU A 1 85 ? 12.137 9.785 -12.956 1.00 88.44 85 GLU A N 1
ATOM 637 C CA . GLU A 1 85 ? 11.996 8.876 -11.824 1.00 88.44 85 GLU A CA 1
ATOM 638 C C . GLU A 1 85 ? 11.263 9.589 -10.692 1.00 88.44 85 GLU A C 1
ATOM 640 O O . GLU A 1 85 ? 11.783 10.504 -10.059 1.00 88.44 85 GLU A O 1
ATOM 645 N N . ILE A 1 86 ? 10.041 9.138 -10.452 1.00 91.75 86 ILE A N 1
ATOM 646 C CA . ILE A 1 86 ? 9.181 9.558 -9.351 1.00 91.75 86 ILE A CA 1
ATOM 647 C C . ILE A 1 86 ? 9.152 8.413 -8.324 1.00 91.75 86 ILE A C 1
ATOM 649 O O . ILE A 1 86 ? 8.652 7.331 -8.677 1.00 91.75 86 ILE A O 1
ATOM 653 N N . PRO A 1 87 ? 9.690 8.612 -7.103 1.00 91.25 87 PRO A N 1
ATOM 654 C CA . PRO A 1 87 ? 9.566 7.662 -5.997 1.00 91.25 87 PRO A CA 1
ATOM 655 C C . PRO A 1 87 ? 8.105 7.323 -5.709 1.00 91.25 87 PRO A C 1
ATOM 657 O O . PRO A 1 87 ? 7.242 8.191 -5.761 1.00 91.25 87 PRO A O 1
ATOM 660 N N . GLY A 1 88 ? 7.823 6.047 -5.472 1.00 90.12 88 GLY A N 1
ATOM 661 C CA . GLY A 1 88 ? 6.475 5.520 -5.253 1.00 90.12 88 GLY A CA 1
ATOM 662 C C . GLY A 1 88 ? 5.732 5.152 -6.531 1.00 90.12 88 GLY A C 1
ATOM 663 O O . GLY A 1 88 ? 5.008 4.166 -6.549 1.00 90.12 88 GLY A O 1
ATOM 664 N N . VAL A 1 89 ? 5.967 5.880 -7.625 1.00 91.94 89 VAL A N 1
ATOM 665 C CA . VAL A 1 89 ? 5.243 5.675 -8.892 1.00 91.94 89 VAL A CA 1
ATOM 666 C C . VAL A 1 89 ? 6.065 4.858 -9.887 1.00 91.94 89 VAL A C 1
ATOM 668 O O . VAL A 1 89 ? 5.618 3.851 -10.433 1.00 91.94 89 VAL A O 1
ATOM 671 N N . THR A 1 90 ? 7.291 5.300 -10.163 1.00 91.62 90 THR A N 1
ATOM 672 C CA . THR A 1 90 ? 8.158 4.678 -11.181 1.00 91.62 90 THR A CA 1
ATOM 673 C C . THR A 1 90 ? 9.387 4.009 -10.588 1.00 91.62 90 THR A C 1
ATOM 675 O O . THR A 1 90 ? 9.912 3.081 -11.207 1.00 91.62 90 THR A O 1
ATOM 678 N N . SER A 1 91 ? 9.807 4.438 -9.398 1.00 91.31 91 SER A N 1
ATOM 679 C CA . SER A 1 91 ? 10.811 3.783 -8.568 1.00 91.31 91 SER A CA 1
ATOM 680 C C . SER A 1 91 ? 10.172 3.372 -7.234 1.00 91.31 91 SER A C 1
ATOM 682 O O . SER A 1 91 ? 9.303 4.079 -6.731 1.00 91.31 91 SER A O 1
ATOM 684 N N . PRO A 1 92 ? 10.537 2.212 -6.668 1.00 93.19 92 PRO A N 1
ATOM 685 C CA . PRO A 1 92 ? 9.903 1.707 -5.453 1.00 93.19 92 PRO A CA 1
ATOM 686 C C . PRO A 1 92 ? 10.239 2.551 -4.213 1.00 93.19 92 PRO A C 1
ATOM 688 O O . PRO A 1 92 ? 11.228 3.289 -4.189 1.00 93.19 92 PRO A O 1
ATOM 691 N N . MET A 1 93 ? 9.413 2.388 -3.179 1.00 94.88 93 MET A N 1
ATOM 692 C CA . MET A 1 93 ? 9.649 2.881 -1.820 1.00 94.88 93 MET A CA 1
ATOM 693 C C . MET A 1 93 ? 9.784 1.706 -0.850 1.00 94.88 93 MET A C 1
ATOM 695 O O . MET A 1 93 ? 9.347 0.587 -1.132 1.00 94.88 93 MET A O 1
ATOM 699 N N . VAL A 1 94 ? 10.412 1.958 0.294 1.00 94.94 94 VAL A N 1
ATOM 700 C CA . VAL A 1 94 ? 10.604 0.983 1.368 1.00 94.94 94 VAL A CA 1
ATOM 701 C C . VAL A 1 94 ? 9.829 1.425 2.601 1.00 94.94 94 VAL A C 1
ATOM 703 O O . VAL A 1 94 ? 9.851 2.592 2.985 1.00 94.94 94 VAL A O 1
ATOM 706 N N . TYR A 1 95 ? 9.186 0.452 3.240 1.00 95.00 95 TYR A N 1
ATOM 707 C CA . TYR A 1 95 ? 8.445 0.636 4.479 1.00 95.00 95 TYR A CA 1
ATOM 708 C C . TYR A 1 95 ? 9.053 -0.255 5.556 1.00 95.00 95 TYR A C 1
ATOM 710 O O . TYR A 1 95 ? 9.198 -1.463 5.351 1.00 95.00 95 TYR A O 1
ATOM 718 N N . VAL A 1 96 ? 9.395 0.329 6.704 1.00 95.19 96 VAL A N 1
ATOM 719 C CA . VAL A 1 96 ? 9.898 -0.398 7.876 1.00 95.19 96 VAL A CA 1
ATOM 720 C C . VAL A 1 96 ? 8.930 -0.174 9.024 1.00 95.19 96 VAL A C 1
ATOM 722 O O . VAL A 1 96 ? 8.644 0.958 9.403 1.00 95.19 96 VAL A O 1
ATOM 725 N N . ALA A 1 97 ? 8.402 -1.270 9.553 1.00 94.62 97 ALA A N 1
ATOM 726 C CA . ALA A 1 97 ? 7.306 -1.269 10.507 1.00 94.62 97 ALA A CA 1
ATOM 727 C C . ALA A 1 97 ? 7.607 -2.191 11.688 1.00 94.62 97 ALA A C 1
ATOM 729 O O . ALA A 1 97 ? 8.393 -3.135 11.573 1.00 94.62 97 ALA A O 1
ATOM 730 N N . MET A 1 98 ? 6.930 -1.937 12.803 1.00 94.31 98 MET A N 1
ATOM 731 C CA . MET A 1 98 ? 6.912 -2.803 13.973 1.00 94.31 98 MET A CA 1
ATOM 732 C C . MET A 1 98 ? 5.487 -3.282 14.270 1.00 94.31 98 MET A C 1
ATOM 734 O O . MET A 1 98 ? 4.539 -2.999 13.533 1.00 94.31 98 MET A O 1
ATOM 738 N N . LEU A 1 99 ? 5.327 -4.056 15.344 1.00 93.19 99 LEU A N 1
ATOM 739 C CA . LEU A 1 99 ? 4.011 -4.513 15.777 1.00 93.19 99 LEU A CA 1
ATOM 740 C C . LEU A 1 99 ? 3.086 -3.308 16.016 1.00 93.19 99 LEU A C 1
ATOM 742 O O . LEU A 1 99 ? 3.470 -2.361 16.696 1.00 93.19 99 LEU A O 1
ATOM 746 N N . PHE A 1 100 ? 1.873 -3.383 15.466 1.00 92.62 100 PHE A N 1
ATOM 747 C CA . PHE A 1 100 ? 0.836 -2.345 15.507 1.00 92.62 100 PHE A CA 1
ATOM 748 C C . PHE A 1 100 ? 1.084 -1.089 14.661 1.00 92.62 100 PHE A C 1
ATOM 750 O O . PHE A 1 100 ? 0.212 -0.223 14.631 1.00 92.62 100 PHE A O 1
ATOM 757 N N . SER A 1 101 ? 2.185 -0.995 13.905 1.00 92.75 101 SER A N 1
ATOM 758 C CA . SER A 1 101 ? 2.286 0.028 12.856 1.00 92.75 101 SER A CA 1
ATOM 759 C C . SER A 1 101 ? 1.149 -0.155 11.845 1.00 92.75 101 SER A C 1
ATOM 761 O O . SER A 1 101 ? 0.836 -1.277 11.441 1.00 92.75 101 SER A O 1
ATOM 763 N N . TRP A 1 102 ? 0.548 0.950 11.418 1.00 90.31 102 TRP A N 1
ATOM 764 C CA . TRP A 1 102 ? -0.576 0.967 10.487 1.00 90.31 102 TRP A CA 1
ATOM 765 C C . TRP A 1 102 ? -0.410 2.112 9.487 1.00 90.31 102 TRP A C 1
ATOM 767 O O . TRP A 1 102 ? 0.376 3.034 9.700 1.00 90.31 102 TRP A O 1
ATOM 777 N N . PHE A 1 103 ? -1.150 2.037 8.386 1.00 88.56 103 PHE A N 1
ATOM 778 C CA . PHE A 1 103 ? -1.267 3.105 7.401 1.00 88.56 103 PHE A CA 1
ATOM 779 C C . PHE A 1 103 ? -2.751 3.384 7.167 1.00 88.56 103 PHE A C 1
ATOM 781 O O . PHE A 1 103 ? -3.580 2.473 7.240 1.00 88.56 103 PHE A O 1
ATOM 788 N N . ALA A 1 104 ? -3.089 4.652 6.951 1.00 86.44 104 ALA A N 1
ATOM 789 C CA . ALA A 1 104 ? -4.474 5.075 6.812 1.00 86.44 104 ALA A CA 1
ATOM 790 C C . ALA A 1 104 ? -5.119 4.538 5.531 1.00 86.44 104 ALA A C 1
ATOM 792 O O . ALA A 1 104 ? -4.440 4.173 4.568 1.00 86.44 104 ALA A O 1
ATOM 793 N N . TRP A 1 105 ? -6.452 4.520 5.530 1.00 86.62 105 TRP A N 1
ATOM 794 C CA . TRP A 1 105 ? -7.237 4.303 4.321 1.00 86.62 105 TRP A CA 1
ATOM 795 C C . TRP A 1 105 ? -6.846 5.332 3.264 1.00 86.62 105 TRP A C 1
ATOM 797 O O . TRP A 1 105 ? -6.853 6.530 3.538 1.00 86.62 105 TRP A O 1
ATOM 807 N N . HIS A 1 106 ? -6.497 4.860 2.074 1.00 86.69 106 HIS A N 1
ATOM 808 C CA . HIS A 1 106 ? -6.121 5.707 0.953 1.00 86.69 106 HIS A CA 1
ATOM 809 C C . HIS A 1 106 ? -6.420 5.003 -0.370 1.00 86.69 106 HIS A C 1
ATOM 811 O O . HIS A 1 106 ? -6.625 3.787 -0.428 1.00 86.69 106 HIS A O 1
ATOM 817 N N . VAL A 1 107 ? -6.417 5.802 -1.429 1.00 87.44 107 VAL A N 1
ATOM 818 C CA . VAL A 1 107 ? -6.297 5.349 -2.812 1.00 87.44 107 VAL A CA 1
ATOM 819 C C . VAL A 1 107 ? -4.948 5.812 -3.346 1.00 87.44 107 VAL A C 1
ATOM 821 O O . VAL A 1 107 ? -4.351 6.738 -2.803 1.00 87.44 107 VAL A O 1
ATOM 824 N N . GLU A 1 108 ? -4.456 5.156 -4.387 1.00 89.69 108 GLU A N 1
ATOM 825 C CA . GLU A 1 108 ? -3.187 5.538 -5.008 1.00 89.69 108 GLU A CA 1
ATOM 826 C C . GLU A 1 108 ? -3.407 6.724 -5.940 1.00 89.69 108 GLU A C 1
ATOM 828 O O . GLU A 1 108 ? -4.487 6.891 -6.522 1.00 89.69 108 GLU A O 1
ATOM 833 N N . ASP A 1 109 ? -2.356 7.517 -6.128 1.00 87.69 109 ASP A N 1
ATOM 834 C CA . ASP A 1 109 ? -2.388 8.651 -7.040 1.00 87.69 109 ASP A CA 1
ATOM 835 C C . ASP A 1 109 ? -2.820 8.210 -8.441 1.00 87.69 109 ASP A C 1
ATOM 837 O O . ASP A 1 109 ? -2.317 7.231 -9.003 1.00 87.69 109 ASP A O 1
ATOM 841 N N . HIS A 1 110 ? -3.764 8.955 -9.019 1.00 88.25 110 HIS A N 1
ATOM 842 C CA . HIS A 1 110 ? -4.349 8.664 -10.329 1.00 88.25 110 HIS A CA 1
ATOM 843 C C . HIS A 1 110 ? -4.944 7.248 -10.470 1.00 88.25 110 HIS A C 1
ATOM 845 O O . HIS A 1 110 ? -5.012 6.737 -11.591 1.00 88.25 110 HIS A O 1
ATOM 851 N N . GLU A 1 111 ? -5.360 6.610 -9.367 1.00 85.31 111 GLU A N 1
ATOM 852 C CA . GLU A 1 111 ? -5.958 5.261 -9.366 1.00 85.31 111 GLU A CA 1
ATOM 853 C C . GLU A 1 111 ? -5.037 4.206 -10.013 1.00 85.31 111 GLU A C 1
ATOM 855 O O . GLU A 1 111 ? -5.464 3.248 -10.682 1.00 85.31 111 GLU A O 1
ATOM 860 N N . LEU A 1 112 ? -3.724 4.409 -9.865 1.00 89.62 112 LEU A N 1
ATOM 861 C CA . LEU A 1 112 ? -2.721 3.464 -10.3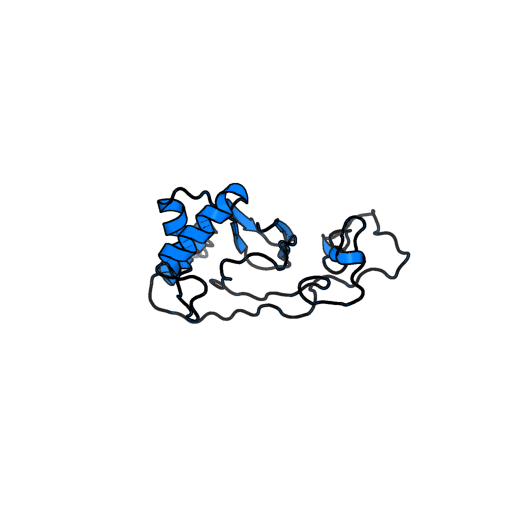32 1.00 89.62 112 LEU A CA 1
ATOM 862 C C . LEU A 1 112 ? -2.779 2.165 -9.523 1.00 89.62 112 LEU A C 1
ATOM 864 O O . LEU A 1 112 ? -3.286 2.098 -8.408 1.00 89.62 112 LEU A O 1
ATOM 868 N N . HIS A 1 113 ? -2.250 1.090 -10.108 1.00 89.75 113 HIS A N 1
ATOM 869 C CA . HIS A 1 113 ? -2.123 -0.167 -9.376 1.00 89.75 113 HIS A CA 1
ATOM 870 C C . HIS A 1 113 ? -0.960 -0.072 -8.392 1.00 89.75 113 HIS A C 1
ATOM 872 O O . HIS A 1 113 ? 0.125 0.373 -8.770 1.00 89.75 113 HIS A O 1
ATOM 878 N N . SER A 1 114 ? -1.169 -0.591 -7.186 1.00 90.62 114 SER A N 1
ATOM 879 C CA . SER A 1 114 ? -0.143 -0.701 -6.155 1.00 90.62 114 SER A CA 1
ATOM 880 C C . SER A 1 114 ? 0.353 -2.134 -6.070 1.00 90.62 114 SER A C 1
ATOM 882 O O . SER A 1 114 ? -0.434 -3.077 -5.941 1.00 90.62 114 SER A O 1
ATOM 884 N N . LEU A 1 115 ? 1.669 -2.312 -6.141 1.00 91.25 115 LEU A N 1
ATOM 885 C CA . LEU A 1 115 ? 2.317 -3.606 -5.975 1.00 91.25 115 LEU A CA 1
ATOM 886 C C . LEU A 1 115 ? 3.198 -3.558 -4.730 1.00 91.25 115 LEU A C 1
ATOM 888 O O . LEU A 1 115 ? 4.131 -2.764 -4.653 1.00 91.25 115 LEU A O 1
ATOM 892 N N . ASN A 1 116 ? 2.929 -4.452 -3.786 1.00 92.81 116 ASN A N 1
ATOM 893 C CA . ASN A 1 116 ? 3.621 -4.565 -2.510 1.00 92.81 116 ASN A CA 1
ATOM 894 C C . ASN A 1 116 ? 4.296 -5.935 -2.380 1.00 92.81 116 ASN A C 1
ATOM 896 O O . ASN A 1 116 ? 3.786 -6.937 -2.874 1.00 92.81 116 ASN A O 1
ATOM 900 N N . TYR A 1 117 ? 5.463 -5.979 -1.738 1.00 92.31 117 TYR A N 1
ATOM 901 C CA . TYR A 1 117 ? 6.211 -7.211 -1.492 1.00 92.31 117 TYR A CA 1
ATOM 902 C C . TYR A 1 117 ? 6.764 -7.181 -0.078 1.00 92.31 117 TYR A C 1
ATOM 904 O O . TYR A 1 117 ? 7.437 -6.223 0.314 1.00 92.31 117 TYR A O 1
ATOM 912 N N . LEU A 1 118 ? 6.476 -8.228 0.689 1.00 93.06 118 LEU A N 1
ATOM 913 C CA . LEU A 1 118 ? 6.976 -8.354 2.049 1.00 93.06 118 LEU A CA 1
ATOM 914 C C . LEU A 1 118 ? 8.314 -9.095 2.028 1.00 93.06 118 LEU A C 1
ATOM 916 O O . LEU A 1 118 ? 8.353 -10.318 2.034 1.00 93.06 118 LEU A O 1
ATOM 920 N N . HIS A 1 119 ? 9.417 -8.341 2.015 1.00 91.12 119 HIS A N 1
ATOM 921 C CA . HIS A 1 119 ? 10.767 -8.913 1.939 1.00 91.12 119 HIS A CA 1
ATOM 922 C C . HIS A 1 119 ? 11.093 -9.889 3.070 1.00 91.12 119 HIS A C 1
ATOM 924 O O . HIS A 1 119 ? 11.743 -10.899 2.838 1.00 91.12 119 HIS A O 1
ATOM 930 N N . MET A 1 120 ? 10.733 -9.535 4.302 1.00 91.12 120 MET A N 1
ATOM 931 C CA . MET A 1 120 ? 11.043 -10.315 5.496 1.00 91.12 120 MET A CA 1
ATOM 932 C C . MET A 1 120 ? 10.249 -9.793 6.691 1.00 91.12 120 MET A C 1
ATOM 934 O O . MET A 1 120 ? 9.817 -8.639 6.704 1.00 91.12 120 MET A O 1
ATOM 938 N N . GLY A 1 121 ? 10.117 -10.630 7.718 1.00 92.19 121 GLY A N 1
ATOM 939 C CA . GLY A 1 121 ? 9.504 -10.270 8.994 1.00 92.19 121 GLY A CA 1
ATOM 940 C C . GLY A 1 121 ? 8.150 -10.934 9.230 1.00 92.19 121 GLY A C 1
ATOM 941 O O . GLY A 1 121 ? 7.818 -11.952 8.623 1.00 92.19 121 GLY A O 1
ATOM 942 N N . ALA A 1 122 ? 7.393 -10.376 10.175 1.00 92.62 122 ALA A N 1
ATOM 943 C CA . ALA A 1 122 ? 6.061 -10.858 10.521 1.00 92.62 122 ALA A CA 1
ATOM 944 C C . ALA A 1 122 ? 5.031 -10.481 9.446 1.00 92.62 122 ALA A C 1
ATOM 946 O O . ALA A 1 122 ? 5.211 -9.513 8.709 1.00 92.62 122 ALA A O 1
ATOM 947 N N . GLY A 1 123 ? 3.940 -11.247 9.379 1.00 91.88 123 GLY A N 1
ATOM 948 C CA . GLY A 1 123 ? 2.891 -11.025 8.391 1.00 91.88 123 GLY A CA 1
ATOM 949 C C . GLY A 1 123 ? 2.202 -9.665 8.527 1.00 91.88 123 GLY A C 1
ATOM 950 O O . GLY A 1 123 ? 2.090 -9.109 9.621 1.00 91.88 123 GLY A O 1
ATOM 951 N N . LYS A 1 124 ? 1.716 -9.151 7.397 1.00 93.19 124 LYS A N 1
ATOM 952 C CA . LYS A 1 124 ? 1.001 -7.876 7.290 1.00 93.19 124 LYS A CA 1
ATOM 953 C C . LYS A 1 124 ? -0.472 -8.125 6.977 1.00 93.19 124 LYS A C 1
ATOM 955 O O . LYS A 1 124 ? -0.789 -8.828 6.016 1.00 93.19 124 LYS A O 1
ATOM 960 N N . THR A 1 125 ? -1.362 -7.526 7.762 1.00 92.50 125 THR A N 1
ATOM 961 C CA . THR A 1 125 ? -2.811 -7.567 7.523 1.00 92.50 125 THR A CA 1
ATOM 962 C C . THR A 1 125 ? -3.231 -6.384 6.658 1.00 92.50 125 THR A C 1
ATOM 964 O O . THR A 1 125 ? -2.884 -5.243 6.952 1.00 92.50 125 THR A O 1
ATOM 967 N N . TRP A 1 126 ? -4.000 -6.668 5.613 1.00 91.81 126 TRP A N 1
ATOM 968 C CA . TRP A 1 126 ? -4.567 -5.701 4.683 1.00 91.81 126 TRP A CA 1
ATOM 969 C C . TRP A 1 126 ? -6.087 -5.730 4.765 1.00 91.81 126 TRP A C 1
ATOM 971 O O . TRP A 1 126 ? -6.684 -6.810 4.817 1.00 91.81 126 TRP A O 1
ATOM 981 N N . TYR A 1 127 ? -6.695 -4.551 4.693 1.00 90.56 127 TYR A N 1
ATOM 982 C CA . TYR A 1 127 ? -8.120 -4.390 4.440 1.00 90.56 127 TYR A CA 1
ATOM 983 C C . TYR A 1 127 ? -8.287 -3.634 3.129 1.00 90.56 127 TYR A C 1
ATOM 985 O O . TYR A 1 127 ? -7.677 -2.586 2.933 1.00 90.56 127 TYR A O 1
ATOM 993 N N . GLY A 1 128 ? -9.086 -4.185 2.227 1.00 90.38 128 GLY A N 1
ATOM 994 C CA . GLY A 1 128 ? -9.402 -3.582 0.941 1.00 90.38 128 GLY A CA 1
ATOM 995 C C . GLY A 1 128 ? -10.902 -3.413 0.776 1.00 90.38 128 GLY A C 1
ATOM 996 O O . GLY A 1 128 ? -11.683 -4.245 1.240 1.00 90.38 128 GLY A O 1
ATOM 997 N N . VAL A 1 129 ? -11.294 -2.351 0.080 1.00 90.31 129 VAL A N 1
ATOM 998 C CA . VAL A 1 129 ? -12.678 -2.116 -0.336 1.00 90.31 129 VAL A CA 1
ATOM 999 C C . VAL A 1 129 ? -12.788 -2.451 -1.825 1.00 90.31 129 VAL A C 1
ATOM 1001 O O . VAL A 1 129 ? -12.010 -1.917 -2.621 1.00 90.31 129 VAL A O 1
ATOM 1004 N N . PRO A 1 130 ? -13.704 -3.345 -2.230 1.00 88.75 130 PRO A N 1
ATOM 1005 C CA . PRO A 1 130 ? -14.013 -3.575 -3.636 1.00 88.75 130 PRO A CA 1
ATOM 1006 C C . PRO A 1 130 ? -14.446 -2.286 -4.350 1.00 88.75 130 PRO A C 1
ATOM 1008 O O . PRO A 1 130 ? -15.085 -1.419 -3.757 1.00 88.75 130 PRO A O 1
ATOM 1011 N N . ARG A 1 131 ? -14.128 -2.163 -5.645 1.00 85.00 131 ARG A N 1
ATOM 1012 C CA . ARG A 1 131 ? -14.419 -0.956 -6.445 1.00 85.00 131 ARG A CA 1
ATOM 1013 C C . ARG A 1 131 ? -15.898 -0.558 -6.405 1.00 85.00 131 ARG A C 1
ATOM 1015 O O . ARG A 1 131 ? -16.215 0.619 -6.289 1.00 85.00 131 ARG A O 1
ATOM 1022 N N . ASP A 1 132 ? -16.791 -1.533 -6.516 1.00 88.25 132 ASP A N 1
ATOM 1023 C CA . ASP A 1 132 ? -18.246 -1.352 -6.487 1.00 88.25 132 ASP A CA 1
ATOM 1024 C C . ASP A 1 132 ? -18.757 -0.789 -5.154 1.00 88.25 132 ASP A C 1
ATOM 1026 O O . ASP A 1 132 ? -19.797 -0.136 -5.129 1.00 88.25 132 ASP A O 1
ATOM 1030 N N . ALA A 1 133 ? -18.003 -0.977 -4.069 1.00 90.06 133 ALA A N 1
ATOM 1031 C CA . ALA A 1 133 ? -18.328 -0.477 -2.740 1.00 90.06 133 ALA A CA 1
ATOM 1032 C C . ALA A 1 133 ? -17.594 0.827 -2.366 1.00 90.06 133 ALA A C 1
ATOM 1034 O O . ALA A 1 133 ? -17.839 1.381 -1.296 1.00 90.06 133 ALA A O 1
ATOM 1035 N N . GLY A 1 134 ? -16.709 1.345 -3.225 1.00 87.56 134 GLY A N 1
ATOM 1036 C CA . GLY A 1 134 ? -15.856 2.485 -2.879 1.00 87.56 134 GLY A CA 1
ATOM 1037 C C . GLY A 1 134 ? -16.602 3.790 -2.637 1.00 87.56 134 GLY A C 1
ATOM 1038 O O . GLY A 1 134 ? -16.360 4.433 -1.624 1.00 87.56 134 GLY A O 1
ATOM 1039 N N . GLN A 1 135 ? -17.569 4.138 -3.493 1.00 88.62 135 GLN A N 1
ATOM 1040 C CA . GLN A 1 135 ? -18.396 5.339 -3.290 1.00 88.62 135 GLN A CA 1
ATOM 1041 C C . GLN A 1 135 ? -19.197 5.270 -1.983 1.00 88.62 135 GLN A C 1
ATOM 1043 O O . GLN A 1 135 ? -19.322 6.262 -1.270 1.00 88.62 135 GLN A O 1
ATOM 1048 N N . ALA A 1 136 ? -19.716 4.088 -1.639 1.00 90.69 136 ALA A N 1
ATOM 1049 C CA . ALA A 1 136 ? -20.397 3.885 -0.364 1.00 90.69 136 ALA A CA 1
ATOM 1050 C C . ALA A 1 136 ? -19.422 4.035 0.817 1.00 90.69 136 ALA A C 1
ATOM 1052 O O . ALA A 1 136 ? -19.779 4.586 1.854 1.00 90.69 136 ALA A O 1
ATOM 1053 N N . PHE A 1 137 ? -18.176 3.584 0.660 1.00 89.38 137 PHE A N 1
ATOM 1054 C CA . PHE A 1 137 ? -17.165 3.696 1.707 1.00 89.38 137 PHE A CA 1
ATOM 1055 C C . PHE A 1 137 ? -16.672 5.132 1.906 1.00 89.38 137 PHE A C 1
ATOM 1057 O O . PHE A 1 137 ? -16.478 5.553 3.044 1.00 89.38 137 PHE A O 1
ATOM 1064 N N . GLU A 1 138 ? -16.539 5.914 0.835 1.00 88.19 138 GLU A N 1
ATOM 1065 C CA . GLU A 1 138 ? -16.270 7.354 0.923 1.00 88.19 138 GLU A CA 1
ATOM 1066 C C . GLU A 1 138 ? -17.364 8.083 1.711 1.00 88.19 138 GLU A C 1
ATOM 1068 O O . GLU A 1 138 ? -17.063 8.945 2.538 1.00 88.19 138 GLU A O 1
ATOM 1073 N N . GLU A 1 139 ? -18.626 7.695 1.525 1.00 87.56 139 GLU A N 1
ATOM 1074 C CA . GLU A 1 139 ? -19.748 8.238 2.292 1.00 87.56 139 GLU A CA 1
ATOM 1075 C C . GLU A 1 139 ? -19.661 7.868 3.781 1.00 87.56 139 GLU A C 1
ATOM 1077 O O . GLU A 1 139 ? -19.848 8.729 4.644 1.00 87.56 139 GLU A O 1
ATOM 1082 N N . VAL A 1 140 ? -19.281 6.627 4.102 1.00 88.38 140 VAL A N 1
ATOM 1083 C CA . VAL A 1 140 ? -19.001 6.210 5.486 1.00 88.38 140 VAL A CA 1
ATOM 1084 C C . VAL A 1 140 ? -17.868 7.035 6.092 1.00 88.38 140 VAL A C 1
ATOM 1086 O O . VAL A 1 140 ? -17.985 7.493 7.229 1.00 88.38 140 VAL A O 1
ATOM 1089 N N . ILE A 1 141 ? -16.789 7.285 5.343 1.00 85.94 141 ILE A N 1
ATOM 1090 C CA . ILE A 1 141 ? -15.690 8.149 5.792 1.00 85.94 141 ILE A CA 1
ATOM 1091 C C . ILE A 1 141 ? -16.191 9.571 6.044 1.00 85.94 141 ILE A C 1
ATOM 1093 O O . ILE A 1 141 ? -15.889 10.153 7.087 1.00 85.94 141 ILE A O 1
ATOM 1097 N N . ARG A 1 142 ? -16.988 10.129 5.132 1.00 85.06 142 ARG A N 1
ATOM 1098 C CA . ARG A 1 142 ? -17.553 11.470 5.281 1.00 85.06 142 ARG A CA 1
ATOM 1099 C C . ARG A 1 142 ? -18.402 11.571 6.546 1.00 85.06 142 ARG A C 1
ATOM 1101 O O . ARG A 1 142 ? -18.201 12.487 7.334 1.00 85.06 142 ARG A O 1
ATOM 1108 N N . VAL A 1 143 ? -19.320 10.631 6.769 1.00 85.25 143 VAL A N 1
ATOM 1109 C CA . VAL A 1 143 ? -20.265 10.661 7.898 1.00 85.25 143 VAL A CA 1
ATOM 1110 C C . VAL A 1 143 ? -19.583 10.330 9.228 1.00 85.25 143 VAL A C 1
ATOM 1112 O O . VAL A 1 143 ? -19.722 11.082 10.191 1.00 85.25 143 VAL A O 1
ATOM 1115 N N . HIS A 1 144 ? -18.837 9.226 9.291 1.00 83.06 144 HIS A N 1
ATOM 1116 C CA . HIS A 1 144 ? -18.284 8.689 10.541 1.00 83.06 144 HIS A CA 1
ATOM 1117 C C . HIS A 1 144 ? -16.863 9.162 10.844 1.00 83.06 144 HIS A C 1
ATOM 1119 O O . HIS A 1 144 ? -16.461 9.174 12.008 1.00 83.06 144 HIS A O 1
ATOM 1125 N N . GLY A 1 145 ? -16.095 9.516 9.814 1.00 78.38 145 GLY A N 1
ATOM 1126 C CA . GLY A 1 145 ? -14.764 10.095 9.961 1.00 78.38 145 GLY A CA 1
ATOM 1127 C C . GLY A 1 145 ? -14.827 11.604 10.151 1.00 78.38 145 GLY A C 1
ATOM 1128 O O . GLY A 1 145 ? -14.340 12.132 11.143 1.00 78.38 145 GLY A O 1
ATOM 1129 N N . TYR A 1 146 ? -15.495 12.286 9.226 1.00 78.81 146 TYR A N 1
ATOM 1130 C CA . TYR A 1 146 ? -15.443 13.743 9.106 1.00 78.81 146 TYR A CA 1
ATOM 1131 C C . TYR A 1 146 ? -16.692 14.477 9.608 1.00 78.81 146 TYR A C 1
ATOM 1133 O O . TYR A 1 146 ? -16.840 15.675 9.378 1.00 78.81 146 TYR A O 1
ATOM 1141 N N . GLY A 1 147 ? -17.618 13.784 10.279 1.00 78.81 147 GLY A N 1
ATOM 1142 C CA . GLY A 1 147 ? -18.835 14.406 10.817 1.00 78.81 147 GLY A CA 1
ATOM 1143 C C . GLY A 1 147 ? -19.759 14.998 9.744 1.00 78.81 147 GLY A C 1
ATOM 1144 O O . GLY A 1 147 ? -20.575 15.868 10.032 1.00 78.81 147 GLY A O 1
ATOM 1145 N N . GLY A 1 148 ? -19.628 14.536 8.502 1.00 74.25 148 GLY A N 1
ATOM 1146 C CA . GLY A 1 148 ? -20.387 14.984 7.342 1.00 74.25 148 GLY A CA 1
ATOM 1147 C C . GLY A 1 148 ? -19.701 16.055 6.488 1.00 74.25 148 GLY A C 1
ATOM 1148 O O . GLY A 1 148 ? -20.245 16.399 5.436 1.00 74.25 148 GLY A O 1
ATOM 1149 N N . GLU A 1 149 ? -18.533 16.562 6.884 1.00 70.88 149 GLU A N 1
ATOM 1150 C CA . GLU A 1 149 ? -17.817 17.610 6.148 1.00 70.88 149 GLU A CA 1
ATOM 1151 C C . GLU A 1 149 ? -16.996 17.058 4.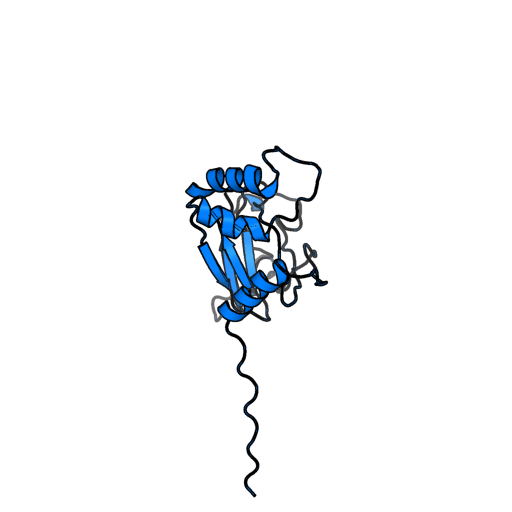971 1.00 70.88 149 GLU A C 1
ATOM 1153 O O . GLU A 1 149 ? -16.478 15.942 5.011 1.00 70.88 149 GLU A O 1
ATOM 1158 N N . VAL A 1 150 ? -16.866 17.857 3.907 1.00 68.94 150 VAL A N 1
ATOM 1159 C CA . VAL A 1 150 ? -16.012 17.548 2.749 1.00 68.94 150 VAL A CA 1
ATOM 1160 C C . VAL A 1 150 ? -14.683 18.279 2.918 1.00 68.94 150 VAL A C 1
ATOM 1162 O O . VAL A 1 150 ? -14.677 19.500 3.055 1.00 68.94 150 VAL A O 1
ATOM 1165 N N . ASN A 1 151 ? -13.568 17.544 2.867 1.00 63.75 151 ASN A N 1
ATOM 1166 C CA . ASN A 1 151 ? -12.204 18.060 3.055 1.00 63.75 151 ASN A CA 1
ATOM 1167 C C . ASN A 1 151 ? -12.002 18.872 4.351 1.00 63.75 151 ASN A C 1
ATOM 1169 O O . ASN A 1 151 ? -11.526 20.011 4.285 1.00 63.75 151 ASN A O 1
ATOM 1173 N N . PRO A 1 152 ? -12.341 18.335 5.536 1.00 63.72 152 PRO A N 1
ATOM 1174 C CA . PRO A 1 152 ? -12.010 19.035 6.767 1.00 63.72 152 PRO A CA 1
ATOM 1175 C C . PRO A 1 152 ? -10.489 19.156 6.897 1.00 63.72 152 PRO A C 1
ATOM 1177 O O . PRO A 1 152 ? -9.738 18.208 6.682 1.00 63.72 152 PRO A O 1
ATOM 1180 N N . LEU A 1 153 ? -10.025 20.342 7.283 1.00 51.06 153 LEU A N 1
ATOM 1181 C CA . LEU A 1 153 ? -8.605 20.630 7.524 1.00 51.06 153 LEU A CA 1
ATOM 1182 C C . LEU A 1 153 ? -8.093 20.032 8.853 1.00 51.06 153 LEU A C 1
ATOM 1184 O O . LEU A 1 153 ? -6.966 20.309 9.256 1.00 51.06 153 LEU A O 1
ATOM 1188 N N . GLY A 1 154 ? -8.929 19.263 9.559 1.00 49.81 154 GLY A N 1
ATOM 1189 C CA . GLY A 1 154 ? -8.620 18.641 10.843 1.00 49.81 154 GLY A CA 1
ATOM 1190 C C . GLY A 1 154 ? -8.389 17.137 10.713 1.00 49.81 154 GLY A C 1
ATOM 1191 O O . GLY A 1 154 ? -9.176 16.430 10.089 1.00 49.81 154 GLY A O 1
ATOM 1192 N N . GLU A 1 155 ? -7.329 16.641 11.350 1.00 50.28 155 GLU A N 1
ATOM 1193 C CA . GLU 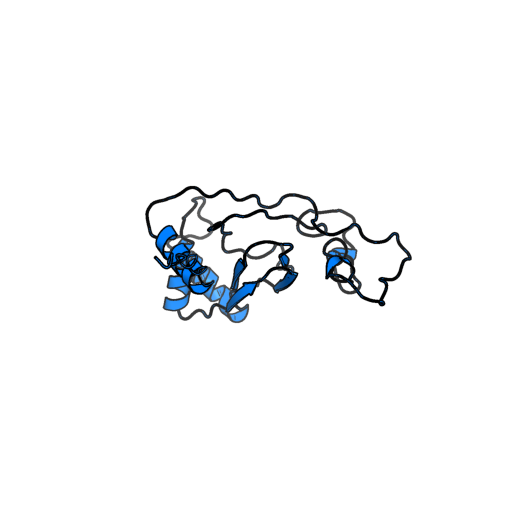A 1 155 ? -7.063 15.211 11.515 1.00 50.28 155 GLU A CA 1
ATOM 1194 C C . GLU A 1 155 ? -8.106 14.585 12.454 1.00 50.28 155 GLU A C 1
ATOM 1196 O O . GLU A 1 155 ? -7.938 14.524 13.672 1.00 50.28 155 GLU A O 1
ATOM 1201 N N . SER A 1 156 ? -9.219 14.103 11.907 1.00 50.56 156 SER A N 1
ATOM 1202 C CA . SER A 1 156 ? -10.108 13.215 12.649 1.00 50.56 156 SER A CA 1
ATOM 1203 C C . SER A 1 156 ? -9.505 11.804 12.649 1.00 50.56 156 SER A C 1
ATOM 1205 O O . SER A 1 156 ? -9.546 11.078 11.652 1.00 50.56 156 SER A O 1
ATOM 1207 N N . SER A 1 157 ? -8.914 11.423 13.783 1.00 52.62 157 SER A N 1
ATOM 1208 C CA . SER A 1 157 ? -8.383 10.090 14.107 1.00 52.62 157 SER A CA 1
ATOM 1209 C C . SER A 1 157 ? -9.505 9.035 14.160 1.00 52.62 157 SER A C 1
ATOM 1211 O O . SER A 1 157 ? -9.856 8.518 15.221 1.00 52.62 157 SER A O 1
ATOM 1213 N N . CYS A 1 158 ? -10.107 8.717 13.014 1.00 57.31 158 CYS A N 1
ATOM 1214 C CA . CYS A 1 158 ? -11.285 7.848 12.937 1.00 57.31 158 CYS A CA 1
ATOM 1215 C C . CYS A 1 158 ? -10.992 6.458 12.365 1.00 57.31 158 CYS A C 1
ATOM 1217 O O . CYS A 1 158 ? -11.927 5.693 12.146 1.00 57.31 158 CYS A O 1
ATOM 1219 N N . PHE A 1 159 ? -9.718 6.097 12.159 1.00 58.06 159 PHE A N 1
ATOM 1220 C CA . PHE A 1 159 ? -9.318 4.814 11.562 1.00 58.06 159 PHE A CA 1
ATOM 1221 C C . PHE A 1 159 ? -10.033 3.603 12.192 1.00 58.06 159 PHE A C 1
ATOM 1223 O O . PHE A 1 159 ? -10.548 2.749 11.470 1.00 58.06 159 PHE A O 1
ATOM 1230 N N . ASN A 1 160 ? -10.155 3.577 13.524 1.00 61.12 160 ASN A N 1
ATOM 1231 C CA . ASN A 1 160 ? -10.791 2.474 14.258 1.00 61.12 160 ASN A CA 1
ATOM 1232 C C . ASN A 1 160 ? -12.306 2.392 14.058 1.00 61.12 160 ASN A C 1
ATOM 1234 O O .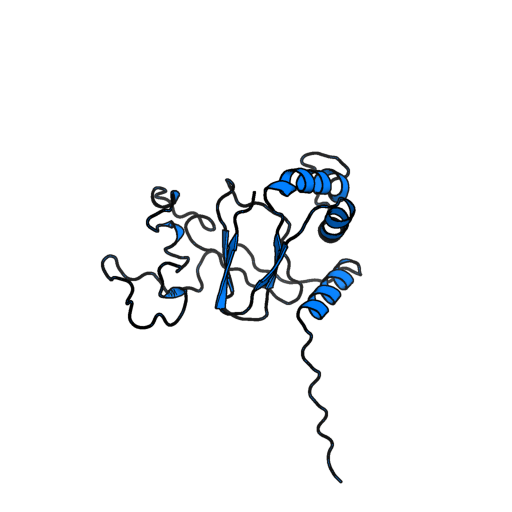 ASN A 1 160 ? -12.886 1.306 14.084 1.00 61.12 160 ASN A O 1
ATOM 1238 N N . THR A 1 161 ? -12.951 3.533 13.832 1.00 69.38 161 THR A N 1
ATOM 1239 C CA . THR A 1 161 ? -14.396 3.602 13.627 1.00 69.38 161 THR A CA 1
ATOM 1240 C C . THR A 1 161 ? -14.770 3.133 12.226 1.00 69.38 161 THR A C 1
ATOM 1242 O O . THR A 1 161 ? -15.823 2.532 12.058 1.00 69.38 161 THR A O 1
ATOM 1245 N N . LEU A 1 162 ? -13.905 3.345 11.227 1.00 80.75 162 LEU A N 1
ATOM 1246 C CA . LEU A 1 162 ? -14.247 3.126 9.818 1.00 80.75 162 LEU A CA 1
ATOM 1247 C C . LEU A 1 162 ? -14.460 1.656 9.451 1.00 80.75 162 LEU A C 1
ATOM 1249 O O . LEU A 1 162 ? -15.375 1.365 8.689 1.00 80.75 162 LEU A O 1
ATOM 1253 N N . VAL A 1 163 ? -13.688 0.718 10.014 1.00 81.94 163 VAL A N 1
ATOM 1254 C CA . VAL A 1 163 ? -13.923 -0.722 9.774 1.00 81.94 163 VAL A CA 1
ATOM 1255 C C . VAL A 1 163 ? -15.277 -1.147 10.337 1.00 81.94 163 VAL A C 1
ATOM 1257 O O . VAL A 1 163 ? -16.063 -1.797 9.653 1.00 81.94 163 VAL A O 1
ATOM 1260 N N . SER A 1 164 ? -15.572 -0.750 11.575 1.00 82.56 164 SER A N 1
ATOM 1261 C CA . SER A 1 164 ? -16.838 -1.100 12.229 1.00 82.56 164 SER A CA 1
ATOM 1262 C C . SER A 1 164 ? -18.033 -0.414 11.558 1.00 82.56 164 SER A C 1
ATOM 1264 O O . SER A 1 164 ? -19.071 -1.043 11.371 1.00 82.56 164 SER A O 1
ATOM 1266 N N . ALA A 1 165 ? -17.876 0.851 11.157 1.00 83.00 165 ALA A N 1
ATOM 1267 C CA . ALA A 1 165 ? -18.895 1.619 10.449 1.00 83.00 165 ALA A CA 1
ATOM 1268 C C . ALA A 1 165 ? -19.170 1.048 9.052 1.00 83.00 165 ALA A C 1
ATOM 1270 O O . ALA A 1 165 ? -20.327 0.908 8.676 1.00 83.00 165 ALA A O 1
ATOM 1271 N N . ALA A 1 166 ? -18.136 0.617 8.323 1.00 84.19 166 ALA A N 1
ATOM 1272 C CA . ALA A 1 166 ? -18.308 -0.064 7.044 1.00 84.19 166 ALA A CA 1
ATOM 1273 C C . ALA A 1 166 ? -19.185 -1.317 7.186 1.00 84.19 166 ALA A C 1
ATOM 1275 O O . ALA A 1 166 ? -20.131 -1.489 6.424 1.00 84.19 166 ALA A O 1
ATOM 1276 N N . PHE A 1 167 ? -18.935 -2.159 8.195 1.00 85.00 167 PHE A N 1
ATOM 1277 C CA . PHE A 1 167 ? -19.787 -3.327 8.439 1.00 85.00 167 PHE A CA 1
ATOM 1278 C C . PHE A 1 167 ? -21.213 -2.953 8.854 1.00 85.00 167 PHE A C 1
ATOM 1280 O O . PHE A 1 167 ? -22.156 -3.605 8.410 1.00 85.00 167 PHE A O 1
ATOM 1287 N N . HIS A 1 168 ? -21.379 -1.917 9.681 1.00 85.31 168 HIS A N 1
ATOM 1288 C CA . HIS A 1 168 ? -22.698 -1.411 10.068 1.00 85.31 168 HIS A CA 1
ATOM 1289 C C . HIS A 1 168 ? -23.512 -0.948 8.848 1.00 85.31 168 HIS A C 1
ATOM 1291 O O . HIS A 1 168 ? -24.702 -1.247 8.747 1.00 85.31 168 HIS A O 1
ATOM 1297 N N . ASP A 1 169 ? -22.850 -0.314 7.882 1.00 86.06 169 ASP A N 1
ATOM 1298 C CA . ASP A 1 169 ? -23.462 0.212 6.661 1.00 86.06 169 ASP A CA 1
ATOM 1299 C C . ASP A 1 169 ? -23.459 -0.809 5.503 1.00 86.06 169 ASP A C 1
ATOM 1301 O O . ASP A 1 169 ? -23.682 -0.462 4.343 1.00 86.06 169 ASP A O 1
ATOM 1305 N N . ASN A 1 170 ? -23.264 -2.100 5.813 1.00 87.50 170 ASN A N 1
ATOM 1306 C CA . ASN A 1 170 ? -23.265 -3.229 4.871 1.00 87.50 170 ASN A CA 1
ATOM 1307 C C . ASN A 1 170 ? -22.233 -3.129 3.732 1.00 87.50 170 ASN A C 1
ATOM 1309 O O . ASN A 1 170 ? -22.426 -3.678 2.644 1.00 87.50 170 ASN A O 1
ATOM 1313 N N . ILE A 1 171 ? 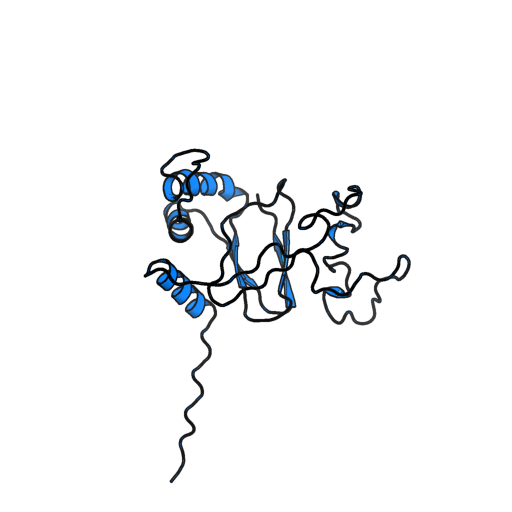-21.105 -2.474 3.986 1.00 88.31 171 ILE A N 1
ATOM 1314 C CA . ILE A 1 171 ? -19.974 -2.411 3.065 1.00 88.31 171 ILE A CA 1
ATOM 1315 C C . ILE A 1 171 ? -19.114 -3.660 3.245 1.00 88.31 171 ILE A C 1
ATOM 1317 O O . ILE A 1 171 ? -18.624 -3.967 4.333 1.00 88.31 171 ILE A O 1
ATOM 1321 N N . SER A 1 172 ? -18.908 -4.386 2.149 1.00 85.81 172 SER A N 1
ATOM 1322 C CA . SER A 1 172 ? -18.037 -5.560 2.144 1.00 85.81 172 SER A CA 1
ATOM 1323 C C . SER A 1 172 ? -16.569 -5.141 2.164 1.00 85.81 172 SER A C 1
ATOM 1325 O O . SER A 1 172 ? -16.118 -4.408 1.287 1.00 85.81 172 SER A O 1
ATOM 1327 N N . LEU A 1 173 ? -15.813 -5.652 3.136 1.00 88.19 173 LEU A N 1
ATOM 1328 C CA . LEU A 1 173 ? -14.360 -5.506 3.211 1.00 88.19 173 LEU A CA 1
ATOM 1329 C C . LEU A 1 173 ? -13.678 -6.833 2.875 1.00 88.19 173 LEU A C 1
ATOM 1331 O O . LEU A 1 173 ? -14.118 -7.904 3.296 1.00 88.19 173 LEU A O 1
ATOM 1335 N N . VAL A 1 174 ? -12.563 -6.760 2.155 1.00 88.81 174 VAL A N 1
ATOM 1336 C CA . VAL A 1 174 ? -11.693 -7.902 1.873 1.00 88.81 174 VAL A CA 1
ATOM 1337 C C . VAL A 1 174 ? -10.506 -7.849 2.825 1.00 88.81 174 VAL A C 1
ATOM 1339 O O . VAL A 1 174 ? -9.769 -6.866 2.843 1.00 88.81 174 VAL A O 1
ATOM 1342 N N . ARG A 1 175 ? -10.302 -8.912 3.607 1.00 89.94 175 ARG A N 1
ATOM 1343 C CA . ARG A 1 175 ? -9.165 -9.050 4.525 1.00 89.94 175 ARG A CA 1
ATOM 1344 C C . ARG A 1 175 ? -8.133 -10.010 3.947 1.00 89.94 175 ARG A C 1
ATOM 1346 O O . ARG A 1 175 ? -8.465 -11.156 3.648 1.00 89.94 175 ARG A O 1
ATOM 1353 N N . ILE A 1 176 ? -6.879 -9.576 3.853 1.00 89.75 176 ILE A N 1
ATOM 1354 C CA . ILE A 1 176 ? -5.774 -10.384 3.319 1.00 89.75 176 ILE A CA 1
ATOM 1355 C C . ILE A 1 176 ? -4.618 -10.378 4.311 1.00 89.75 176 ILE A C 1
ATOM 1357 O O . ILE A 1 176 ? -4.257 -9.339 4.854 1.00 89.75 176 ILE A O 1
ATOM 1361 N N . LEU A 1 177 ? -4.031 -11.549 4.551 1.00 90.25 177 LEU A N 1
ATOM 1362 C CA . LEU A 1 177 ? -2.805 -11.685 5.326 1.00 90.25 177 LEU A CA 1
ATOM 1363 C C . LEU A 1 177 ? -1.662 -12.002 4.363 1.00 90.25 177 LEU A C 1
ATOM 1365 O O . LEU A 1 177 ? -1.676 -13.051 3.728 1.00 90.25 177 LEU A O 1
ATOM 1369 N N . SER A 1 178 ? -0.692 -11.100 4.267 1.00 88.69 178 SER A N 1
ATOM 1370 C CA . SER A 1 178 ? 0.552 -11.327 3.531 1.00 88.69 178 SER A CA 1
ATOM 1371 C C . SER A 1 178 ? 1.602 -11.894 4.478 1.00 88.69 178 SER A C 1
ATOM 1373 O O . SER A 1 178 ? 1.766 -11.398 5.595 1.00 88.69 178 SER A O 1
ATOM 1375 N N . SER A 1 179 ? 2.299 -12.934 4.035 1.00 88.81 179 SER A N 1
ATOM 1376 C CA . SER A 1 179 ? 3.440 -13.534 4.721 1.00 88.81 179 SER A CA 1
ATOM 1377 C C . SER A 1 179 ? 4.760 -13.158 4.039 1.00 88.81 179 SER A C 1
ATOM 1379 O O . SER A 1 179 ? 4.772 -12.490 3.003 1.00 88.81 179 SER A O 1
ATOM 1381 N N . SER A 1 180 ? 5.884 -13.497 4.674 1.00 85.69 180 SER A N 1
ATOM 1382 C CA . SER A 1 180 ? 7.212 -13.222 4.115 1.00 85.69 180 SER A CA 1
ATOM 1383 C C . SER A 1 180 ? 7.345 -13.855 2.731 1.00 85.69 180 SER A C 1
ATOM 1385 O O . SER A 1 180 ? 6.943 -14.998 2.544 1.00 85.69 180 SER A O 1
ATOM 1387 N N . ASP A 1 181 ? 7.939 -13.113 1.800 1.00 82.81 181 ASP A N 1
ATOM 1388 C CA . ASP A 1 181 ? 8.092 -13.459 0.384 1.00 82.81 181 ASP A CA 1
ATOM 1389 C C . ASP A 1 181 ? 6.795 -13.509 -0.446 1.00 82.81 181 ASP A C 1
ATOM 1391 O O . ASP A 1 181 ? 6.822 -13.913 -1.612 1.00 82.81 181 ASP A O 1
ATOM 1395 N N . ASP A 1 182 ? 5.679 -13.000 0.086 1.00 82.44 182 ASP A N 1
ATOM 1396 C CA . ASP A 1 182 ? 4.462 -12.788 -0.698 1.00 82.44 182 ASP A CA 1
ATOM 1397 C C . ASP A 1 182 ? 4.472 -11.435 -1.425 1.00 82.44 182 ASP A C 1
ATOM 1399 O O . ASP A 1 182 ? 4.827 -10.386 -0.872 1.00 82.44 182 ASP A O 1
ATOM 1403 N N . ALA A 1 183 ? 3.988 -11.455 -2.669 1.00 80.38 183 ALA A N 1
ATOM 1404 C CA . ALA A 1 183 ? 3.634 -10.265 -3.432 1.00 80.38 183 ALA A CA 1
ATOM 1405 C C . ALA A 1 183 ? 2.118 -10.032 -3.387 1.00 80.38 183 ALA A C 1
ATOM 1407 O O . ALA A 1 183 ? 1.327 -10.950 -3.602 1.00 80.38 183 ALA A O 1
ATOM 1408 N N . PHE A 1 184 ? 1.713 -8.783 -3.173 1.00 80.88 184 PHE A N 1
ATOM 1409 C CA . PHE A 1 184 ? 0.323 -8.350 -3.161 1.00 80.88 184 PHE A CA 1
ATOM 1410 C C . PHE A 1 184 ? 0.115 -7.225 -4.180 1.00 80.88 184 PHE A C 1
ATOM 1412 O O . PHE A 1 184 ? 0.711 -6.156 -4.069 1.00 80.88 184 PHE A O 1
ATOM 1419 N N . LEU A 1 185 ? -0.718 -7.480 -5.191 1.00 80.56 185 LEU A N 1
ATOM 1420 C CA . LEU A 1 185 ? -1.140 -6.497 -6.188 1.00 80.56 185 LEU A CA 1
ATOM 1421 C C . LEU A 1 185 ? -2.588 -6.114 -5.906 1.00 80.56 185 LEU A C 1
ATOM 1423 O O . LEU A 1 185 ? -3.461 -6.983 -5.913 1.00 80.56 185 LEU A O 1
ATOM 1427 N N . TYR A 1 186 ? -2.850 -4.826 -5.728 1.00 79.19 186 TYR A N 1
ATOM 1428 C CA . TYR A 1 186 ? -4.210 -4.310 -5.663 1.00 79.19 186 TYR A CA 1
ATOM 1429 C C . TYR A 1 186 ? -4.377 -3.097 -6.569 1.00 79.19 186 TYR A C 1
ATOM 1431 O O . TYR A 1 186 ? -3.428 -2.378 -6.883 1.00 79.19 186 TYR A O 1
ATOM 1439 N N . LYS A 1 187 ? -5.614 -2.894 -7.018 1.00 73.31 187 LYS A N 1
ATOM 1440 C CA . LYS A 1 187 ? -6.028 -1.675 -7.699 1.00 73.31 187 LYS A CA 1
ATOM 1441 C C . LYS A 1 187 ? -7.011 -0.940 -6.784 1.00 73.31 187 LYS A C 1
ATOM 1443 O O . LYS A 1 187 ? -8.146 -1.406 -6.661 1.00 73.31 187 LYS A O 1
ATOM 1448 N N . PRO A 1 188 ? -6.589 0.139 -6.120 1.00 59.53 188 PRO A N 1
ATOM 1449 C CA . PRO A 1 188 ? -7.493 0.993 -5.374 1.00 59.53 188 PRO A CA 1
ATOM 1450 C C . PRO A 1 188 ? -8.299 1.834 -6.354 1.00 59.53 188 PRO A C 1
ATOM 1452 O O . PRO A 1 188 ? -7.709 2.512 -7.186 1.00 59.53 188 PRO A O 1
ATOM 1455 N N . LEU A 1 189 ? -9.621 1.714 -6.211 1.00 46.09 189 LEU A N 1
ATOM 1456 C CA . LEU A 1 189 ? -10.713 2.456 -6.848 1.00 46.09 189 LEU A CA 1
ATOM 1457 C C . LEU A 1 189 ? -10.674 2.771 -8.347 1.00 46.09 189 LEU A C 1
ATOM 1459 O O . LEU A 1 189 ? -9.654 2.614 -9.046 1.00 46.09 189 LEU A O 1
#

Sequence (189 aa):
KASSAAAAPAALSPLEIETLFWRAAADKPFSIEYANDMPGSGFAPLPAAGRRWREEALANVGESAWNMRGVSRAKGSLLRFMKEEIPGVTSPMVYVAMLFSWFAWHVEDHELHSLNYLHMGAGKTWYGVPRDAGQAFEEVIRVHGYGGEVNPLGESSCFNTLVSAAFHDNISLVRILSSSDDAFLYKPL